Protein AF-A0AAW1IXE7-F1 (afdb_monomer)

InterPro domains:
  IPR007889 DNA binding HTH domain, Psq-type [PF05225] (20-55)
  IPR009057 Homedomain-like superfamily [SSF46689] (15-57)

pLDDT: mean 72.66, std 19.58, range [34.44, 98.38]

Structure (mmCIF, N/CA/C/O backbone):
data_AF-A0AAW1IXE7-F1
#
_entry.id   AF-A0AAW1IXE7-F1
#
loop_
_atom_site.group_PDB
_atom_site.id
_atom_site.type_symbol
_atom_site.label_atom_id
_atom_site.label_alt_id
_atom_site.label_comp_id
_atom_site.label_asym_id
_atom_site.label_entity_id
_atom_site.label_seq_id
_atom_site.pdbx_PDB_ins_code
_atom_site.Cartn_x
_atom_site.Cartn_y
_atom_site.Cartn_z
_atom_site.occupancy
_atom_site.B_iso_or_equiv
_atom_site.auth_seq_id
_atom_site.auth_comp_id
_atom_site.auth_asym_id
_atom_site.auth_atom_id
_atom_site.pdbx_PDB_model_num
ATOM 1 N N . MET A 1 1 ? -8.047 54.720 8.499 1.00 68.50 1 MET A N 1
ATOM 2 C CA . MET A 1 1 ? -8.393 54.017 9.760 1.00 68.50 1 MET A CA 1
ATOM 3 C C . MET A 1 1 ? -8.661 52.546 9.469 1.00 68.50 1 MET A C 1
ATOM 5 O O . MET A 1 1 ? -9.599 52.248 8.739 1.00 68.50 1 MET A O 1
ATOM 9 N N . VAL A 1 2 ? -7.844 51.635 10.004 1.00 67.56 2 VAL A N 1
ATOM 10 C CA . VAL A 1 2 ? -8.057 50.180 9.896 1.00 67.56 2 VAL A CA 1
ATOM 11 C C . VAL A 1 2 ? -9.151 49.779 10.886 1.00 67.56 2 VAL A C 1
ATOM 13 O O . VAL A 1 2 ? -9.038 50.044 12.081 1.00 67.56 2 VAL A O 1
ATOM 16 N N . ARG A 1 3 ? -10.244 49.184 10.401 1.00 78.94 3 ARG A N 1
ATOM 17 C CA . ARG A 1 3 ? -11.328 48.702 11.268 1.00 78.94 3 ARG A CA 1
ATOM 18 C C . ARG A 1 3 ? -10.940 47.334 11.831 1.00 78.94 3 ARG A C 1
ATOM 20 O O . ARG A 1 3 ? -10.931 46.350 11.097 1.00 78.94 3 ARG A O 1
ATOM 27 N N . ASN A 1 4 ? -10.656 47.266 13.132 1.00 81.31 4 ASN A N 1
ATOM 28 C CA . ASN A 1 4 ? -10.462 46.003 13.850 1.00 81.31 4 ASN A CA 1
ATOM 29 C C . ASN A 1 4 ? -11.804 45.273 13.999 1.00 81.31 4 ASN A C 1
ATOM 31 O O . ASN A 1 4 ? -12.541 45.465 14.966 1.00 81.31 4 ASN A O 1
ATOM 35 N N . TYR A 1 5 ? -12.143 44.443 13.015 1.00 87.44 5 TYR A N 1
ATOM 36 C CA . TYR A 1 5 ? -13.361 43.642 13.043 1.00 87.44 5 TYR A CA 1
ATOM 37 C C . TYR A 1 5 ? -13.161 42.364 13.869 1.00 87.44 5 TYR A C 1
ATOM 39 O O . TYR A 1 5 ? -12.430 41.457 13.467 1.00 87.44 5 TYR A O 1
ATOM 47 N N . LYS A 1 6 ? -13.861 42.254 15.005 1.00 82.38 6 LYS A N 1
ATOM 48 C CA . LYS A 1 6 ? -13.978 40.996 15.757 1.00 82.38 6 LYS A CA 1
ATOM 49 C C . LYS A 1 6 ? -15.133 40.176 15.177 1.00 82.38 6 LYS A C 1
ATOM 51 O O . LYS A 1 6 ? -16.296 40.549 15.318 1.00 82.38 6 LYS A O 1
ATOM 56 N N . ARG A 1 7 ? -14.822 39.055 14.518 1.00 80.19 7 ARG A N 1
ATOM 57 C CA . ARG A 1 7 ? -15.839 38.109 14.027 1.00 80.19 7 ARG A CA 1
ATOM 58 C C . ARG A 1 7 ? -16.606 37.528 15.214 1.00 80.19 7 ARG A C 1
ATOM 60 O O . ARG A 1 7 ? -16.029 36.798 16.013 1.00 80.19 7 ARG A O 1
ATOM 67 N N . LYS A 1 8 ? -17.907 37.809 15.296 1.00 81.62 8 LYS A N 1
ATOM 68 C CA . LYS A 1 8 ? -18.813 37.126 16.224 1.00 81.62 8 LYS A CA 1
ATOM 69 C C . LYS A 1 8 ? -19.057 35.716 15.688 1.00 81.62 8 LYS A C 1
ATOM 71 O O . LYS A 1 8 ? -19.759 35.551 14.694 1.00 81.62 8 LYS A O 1
ATOM 76 N N . ARG A 1 9 ? -18.433 34.708 16.294 1.00 76.50 9 ARG A N 1
ATOM 77 C CA . ARG A 1 9 ? -18.843 33.312 16.112 1.00 76.50 9 ARG A CA 1
ATOM 78 C C . ARG A 1 9 ? -19.714 32.941 17.303 1.00 76.50 9 ARG A C 1
ATOM 80 O O . ARG A 1 9 ? -19.329 33.216 18.432 1.00 76.50 9 ARG A O 1
ATOM 87 N N . ILE A 1 10 ? -20.888 32.388 17.021 1.00 79.12 10 ILE A N 1
ATOM 88 C CA . ILE A 1 10 ? -21.827 31.910 18.045 1.00 79.12 10 ILE A CA 1
ATOM 89 C C . ILE A 1 10 ? -21.349 30.558 18.589 1.00 79.12 10 ILE A C 1
ATOM 91 O O . ILE A 1 10 ? -21.505 30.278 19.770 1.00 79.12 10 ILE A O 1
ATOM 95 N N . GLU A 1 11 ? -20.693 29.763 17.743 1.00 79.94 11 GLU A N 1
ATOM 96 C CA . GLU A 1 11 ? -20.189 28.442 18.100 1.00 79.94 11 GLU A CA 1
ATOM 97 C C . GLU A 1 11 ? -18.654 28.419 18.181 1.00 79.94 11 GLU A C 1
ATOM 99 O O . GLU A 1 11 ? -17.979 29.088 17.378 1.00 79.94 11 GLU A O 1
ATOM 104 N N . PRO A 1 12 ? -18.086 27.647 19.129 1.00 85.62 12 PRO A N 1
ATOM 105 C CA . PRO A 1 12 ? -16.652 27.408 19.187 1.00 85.62 12 PRO A CA 1
ATOM 106 C C . PRO A 1 12 ? -16.183 26.699 17.911 1.00 85.62 12 PRO A C 1
ATOM 108 O O . PRO A 1 12 ? -16.915 25.937 17.282 1.00 85.62 12 PRO A O 1
ATOM 111 N N . ALA A 1 13 ? -14.945 26.967 17.495 1.00 87.25 13 ALA A N 1
ATOM 112 C CA . ALA A 1 13 ? -14.378 26.264 16.353 1.00 87.25 13 ALA A CA 1
ATOM 113 C C . ALA A 1 13 ? -14.238 24.761 16.676 1.00 87.25 13 ALA A C 1
ATOM 115 O O . ALA A 1 13 ? -13.882 24.428 17.808 1.00 87.25 13 ALA A O 1
ATOM 116 N N . PRO A 1 14 ? -14.468 23.859 15.701 1.00 91.62 14 PRO A N 1
ATOM 117 C CA . PRO A 1 14 ? -14.226 22.434 15.901 1.00 91.62 14 PRO A CA 1
ATOM 118 C C . PRO A 1 14 ? -12.769 22.190 16.306 1.00 91.62 14 PRO A C 1
ATOM 120 O O . PRO A 1 14 ? -11.870 22.866 15.795 1.00 91.62 14 PRO A O 1
ATOM 123 N N . SER A 1 15 ? -12.538 21.232 17.205 1.00 94.88 15 SER A N 1
ATOM 124 C CA . SER A 1 15 ? -11.190 20.856 17.644 1.00 94.88 15 SER A CA 1
ATOM 125 C C . SER A 1 15 ? -10.402 20.197 16.506 1.00 94.88 15 SER A C 1
ATOM 127 O O . SER A 1 15 ? -10.985 19.620 15.586 1.00 94.88 15 SER A O 1
ATOM 129 N N . GLU A 1 16 ? -9.069 20.243 16.569 1.00 94.94 16 GLU A N 1
ATOM 130 C CA . GLU A 1 16 ? -8.213 19.608 15.554 1.00 94.94 16 GLU A CA 1
ATOM 131 C C . GLU A 1 16 ? -8.451 18.086 15.471 1.00 94.94 16 GLU A C 1
ATOM 133 O O . GLU A 1 16 ? -8.514 17.521 14.379 1.00 94.94 16 GLU A O 1
ATOM 138 N N . ASN A 1 17 ? -8.724 17.446 16.613 1.00 95.88 17 ASN A N 1
ATOM 139 C CA . ASN A 1 17 ? -9.070 16.024 16.693 1.00 95.88 17 ASN A CA 1
ATOM 140 C C . ASN A 1 17 ? -10.349 15.688 15.913 1.00 95.88 17 ASN A C 1
ATOM 142 O O . ASN A 1 17 ? -10.427 14.631 15.290 1.00 95.88 17 ASN A O 1
ATOM 146 N N . ASN A 1 18 ? -11.336 16.592 15.878 1.00 96.69 18 ASN A N 1
ATOM 147 C CA . ASN A 1 18 ? -12.553 16.378 15.093 1.00 96.69 18 ASN A CA 1
ATOM 148 C C . ASN A 1 18 ? -12.251 16.353 13.591 1.00 96.69 18 ASN A C 1
ATOM 150 O O . ASN A 1 18 ? -12.843 15.555 12.866 1.00 96.69 18 ASN A O 1
ATOM 154 N N . TYR A 1 19 ? -11.313 17.180 13.115 1.00 96.25 19 TYR A N 1
ATOM 155 C CA . TYR A 1 19 ? -10.870 17.123 11.720 1.00 96.25 19 TYR A CA 1
ATOM 156 C C . TYR A 1 19 ? -10.129 15.819 11.427 1.00 96.25 19 TYR A C 1
ATOM 158 O O . TYR A 1 19 ? -10.422 15.189 10.415 1.00 96.25 19 TYR A O 1
ATOM 166 N N . ALA A 1 20 ? -9.216 15.394 12.306 1.00 95.44 20 ALA A N 1
ATOM 167 C CA . ALA A 1 20 ? -8.462 14.153 12.130 1.00 95.44 20 ALA A CA 1
ATOM 168 C C . ALA A 1 20 ? -9.391 12.929 12.052 1.00 95.44 20 ALA A C 1
ATOM 170 O O . ALA A 1 20 ? -9.332 12.164 11.088 1.00 95.44 20 ALA A O 1
ATOM 171 N N . ASN A 1 21 ? -10.324 12.809 13.000 1.00 97.50 21 ASN A N 1
ATOM 172 C CA . ASN A 1 21 ? -11.298 11.718 13.032 1.00 97.50 21 ASN A CA 1
ATOM 173 C C . ASN A 1 21 ? -12.223 11.738 11.804 1.00 97.50 21 ASN A C 1
ATOM 175 O O . ASN A 1 21 ? -12.517 10.691 11.228 1.00 97.50 21 ASN A O 1
ATOM 179 N N . ALA A 1 22 ? -12.642 12.926 11.355 1.00 97.75 22 ALA A N 1
ATOM 180 C CA . ALA A 1 22 ? -13.462 13.063 10.156 1.00 97.75 22 ALA A CA 1
ATOM 181 C C . ALA A 1 22 ? -12.715 12.654 8.878 1.00 97.75 22 ALA A C 1
ATOM 183 O O . ALA A 1 22 ? -13.301 11.990 8.024 1.00 97.75 22 ALA A O 1
ATOM 184 N N . ILE A 1 23 ? -11.434 13.011 8.744 1.00 96.50 23 ILE A N 1
ATOM 185 C CA . ILE A 1 23 ? -10.590 12.593 7.612 1.00 96.50 23 ILE A CA 1
ATOM 186 C C . ILE A 1 23 ? -10.429 11.069 7.615 1.00 96.50 23 ILE A C 1
ATOM 188 O O . ILE A 1 23 ? -10.631 10.433 6.581 1.00 96.50 23 ILE A O 1
ATOM 192 N N . GLN A 1 24 ? -10.142 10.472 8.776 1.00 96.50 24 GLN A N 1
ATOM 193 C CA . GLN A 1 24 ? -9.991 9.022 8.914 1.00 96.50 24 GLN A CA 1
ATOM 194 C C . GLN A 1 24 ? -11.284 8.270 8.568 1.00 96.50 24 GLN A C 1
ATOM 196 O O . GLN A 1 24 ? -11.240 7.254 7.877 1.00 96.50 24 GLN A O 1
ATOM 201 N N . ALA A 1 25 ? -12.444 8.777 8.989 1.00 97.56 25 ALA A N 1
ATOM 202 C CA . ALA A 1 25 ? -13.731 8.182 8.642 1.00 97.56 25 ALA A CA 1
ATOM 203 C C . ALA A 1 25 ? -13.998 8.212 7.130 1.00 97.56 25 ALA A C 1
ATOM 205 O O . ALA A 1 25 ? -14.498 7.231 6.576 1.00 97.56 25 ALA A O 1
ATOM 206 N N . VAL A 1 26 ? -13.642 9.309 6.451 1.00 97.25 26 VAL A N 1
ATOM 207 C CA . VAL A 1 26 ? -13.763 9.409 4.987 1.00 97.25 26 VAL A CA 1
ATOM 208 C C . VAL A 1 26 ? -12.816 8.437 4.291 1.00 97.25 26 VAL A C 1
ATOM 210 O O . VAL A 1 26 ? -13.239 7.738 3.372 1.00 97.25 26 VAL A O 1
ATOM 213 N N . ALA A 1 27 ? -11.578 8.310 4.774 1.00 94.00 27 ALA A N 1
ATOM 214 C CA . ALA A 1 27 ? -10.639 7.299 4.289 1.00 94.00 27 ALA 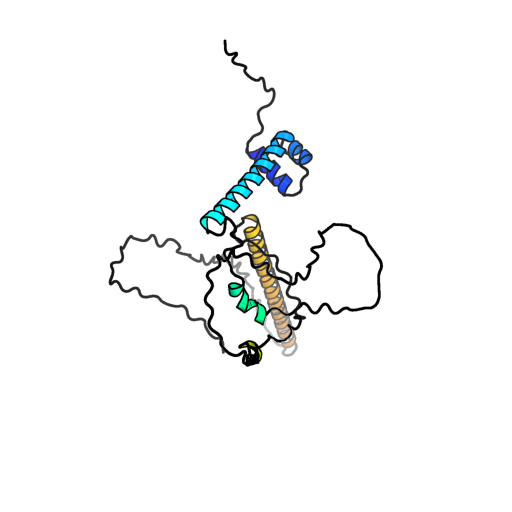A CA 1
ATOM 215 C C . ALA A 1 27 ? -11.163 5.863 4.503 1.00 94.00 27 ALA A C 1
ATOM 217 O O . ALA A 1 27 ? -10.935 4.987 3.675 1.00 94.00 27 ALA A O 1
ATOM 218 N N . GLY A 1 28 ? -11.939 5.634 5.568 1.00 95.69 28 GLY A N 1
ATOM 219 C CA . GLY A 1 28 ? -12.662 4.385 5.833 1.00 95.69 28 GLY A CA 1
ATOM 220 C C . GLY A 1 28 ? -13.905 4.149 4.961 1.00 95.69 28 GLY A C 1
ATOM 221 O O . GLY A 1 28 ? -14.655 3.211 5.225 1.00 95.69 28 GLY A O 1
ATOM 222 N N . GLY A 1 29 ? -14.156 4.988 3.950 1.00 96.56 29 GLY A N 1
ATOM 223 C CA . GLY A 1 29 ? -15.282 4.863 3.019 1.00 96.56 29 GLY A CA 1
ATOM 224 C C . GLY A 1 29 ? -16.551 5.610 3.440 1.00 96.56 29 GLY A C 1
ATOM 225 O O . GLY A 1 29 ? -17.590 5.479 2.789 1.00 96.56 29 GLY A O 1
ATOM 226 N N . MET A 1 30 ? -16.512 6.410 4.511 1.00 97.31 30 MET A N 1
ATOM 227 C CA . MET A 1 30 ? -17.651 7.249 4.884 1.00 97.31 30 MET A CA 1
ATOM 228 C C . MET A 1 30 ? -17.809 8.421 3.905 1.00 97.31 30 MET A C 1
ATOM 230 O O . MET A 1 30 ? -16.856 9.120 3.575 1.00 97.31 30 MET A O 1
ATOM 234 N N . GLY A 1 31 ? -19.043 8.702 3.480 1.00 97.62 31 GLY A N 1
ATOM 235 C CA . GLY A 1 31 ? -19.318 9.872 2.645 1.00 97.62 31 GLY A CA 1
ATOM 236 C C . GLY A 1 31 ? -18.953 11.191 3.344 1.00 97.62 31 GLY A C 1
ATOM 237 O O . GLY A 1 31 ? -19.275 11.394 4.515 1.00 97.62 31 GLY A O 1
ATOM 238 N N . LEU A 1 32 ? -18.354 12.126 2.603 1.00 97.44 32 LEU A N 1
ATOM 239 C CA . LEU A 1 32 ? -17.817 13.392 3.123 1.00 97.44 32 LEU A CA 1
ATOM 240 C C . LEU A 1 32 ? -18.835 14.225 3.925 1.00 97.44 32 LEU A C 1
ATOM 242 O O . LEU A 1 32 ? -18.526 14.732 5.001 1.00 97.44 32 LEU A O 1
ATOM 246 N N . ARG A 1 33 ? -20.074 14.343 3.424 1.00 97.81 33 ARG A N 1
ATOM 247 C CA . ARG A 1 33 ? -21.169 15.054 4.117 1.00 97.81 33 ARG A CA 1
ATOM 248 C C . ARG A 1 33 ? -21.580 14.361 5.415 1.00 97.81 33 ARG A C 1
ATOM 250 O O . ARG A 1 33 ? -21.871 15.040 6.394 1.00 97.81 33 ARG A O 1
ATOM 257 N N . LYS A 1 34 ? -21.579 13.025 5.420 1.00 98.38 34 LYS A N 1
ATOM 258 C CA . LYS A 1 34 ? -21.933 12.215 6.589 1.00 98.38 34 LYS A CA 1
ATOM 259 C C . LYS A 1 34 ? -20.869 12.355 7.676 1.00 98.38 34 LYS A C 1
ATOM 261 O O . LYS A 1 34 ? -21.218 12.644 8.813 1.00 98.38 34 LYS A O 1
ATOM 266 N N . ALA A 1 35 ? -19.591 12.257 7.312 1.00 98.12 35 ALA A N 1
ATOM 267 C CA . ALA A 1 35 ? -18.483 12.476 8.239 1.00 98.12 35 ALA A CA 1
ATOM 268 C C . ALA A 1 35 ? -18.505 13.900 8.822 1.00 98.12 35 ALA A C 1
ATOM 270 O O . ALA A 1 35 ? -18.443 14.077 10.034 1.00 98.12 35 ALA A O 1
ATOM 271 N N . ALA A 1 36 ? -18.686 14.918 7.978 1.00 97.88 36 ALA A N 1
ATOM 272 C CA . ALA A 1 36 ? -18.799 16.307 8.419 1.00 97.88 36 ALA A CA 1
ATOM 273 C C . ALA A 1 36 ? -19.892 16.505 9.490 1.00 97.88 36 ALA A C 1
ATOM 275 O O . ALA A 1 36 ? -19.639 17.137 10.514 1.00 97.88 36 ALA A O 1
ATOM 276 N N . ALA A 1 37 ? -21.076 15.916 9.290 1.00 97.62 37 ALA A N 1
ATOM 277 C CA . ALA A 1 37 ? -22.172 15.992 10.254 1.00 97.62 37 ALA A CA 1
ATOM 278 C C . ALA A 1 37 ? -21.862 15.251 11.566 1.00 97.62 37 ALA A C 1
ATOM 280 O O . ALA A 1 37 ? -22.074 15.809 12.638 1.00 97.62 37 ALA A O 1
ATOM 281 N N . VAL A 1 38 ? -21.322 14.028 11.488 1.00 97.81 38 VAL A N 1
ATOM 282 C CA . VAL A 1 38 ? -21.013 13.190 12.664 1.00 97.81 38 VAL A CA 1
ATOM 283 C C . VAL A 1 38 ? -19.970 13.842 13.573 1.00 97.81 38 VAL A C 1
ATOM 285 O O . VAL A 1 38 ? -20.120 13.820 14.789 1.00 97.81 38 VAL A O 1
ATOM 288 N N . TYR A 1 39 ? -18.931 14.447 12.995 1.00 97.44 39 TYR A N 1
ATOM 289 C CA . TYR A 1 39 ? -17.828 15.038 13.762 1.00 97.44 39 TYR A CA 1
ATOM 290 C C . TYR A 1 39 ? -17.994 16.544 14.025 1.00 97.44 39 TYR A C 1
ATOM 292 O O . TYR A 1 39 ? -17.080 17.183 14.549 1.00 97.44 39 TYR A O 1
ATOM 300 N N . GLY A 1 40 ? -19.139 17.135 13.659 1.00 95.88 40 GLY A N 1
ATOM 301 C CA . GLY A 1 40 ? -19.412 18.559 13.881 1.00 95.88 40 GLY A CA 1
ATOM 302 C C . GLY A 1 40 ? -18.463 19.486 13.114 1.00 95.88 40 GLY A C 1
ATOM 303 O O . GLY A 1 40 ? -18.079 20.546 13.605 1.00 95.88 40 GLY A O 1
ATOM 304 N N . VAL A 1 41 ? -18.039 19.081 11.916 1.00 96.25 41 VAL A N 1
ATOM 305 C CA . VAL A 1 41 ? -17.112 19.840 11.071 1.00 96.25 41 VAL A CA 1
ATOM 306 C C . VAL A 1 41 ? -17.845 20.386 9.852 1.00 96.25 41 VAL A C 1
ATOM 308 O O . VAL A 1 41 ? -18.672 19.719 9.237 1.00 96.25 41 VAL A O 1
ATOM 311 N N . LYS A 1 42 ? -17.507 21.606 9.422 1.00 96.69 42 LYS A N 1
ATOM 312 C CA . LYS A 1 42 ? -18.057 22.160 8.182 1.00 96.69 42 LYS A CA 1
ATOM 313 C C . LYS A 1 42 ? -17.576 21.354 6.971 1.00 96.69 42 LYS A C 1
ATOM 315 O O . LYS A 1 42 ? -16.376 21.289 6.709 1.00 96.69 42 LYS A O 1
ATOM 320 N N . HIS A 1 43 ? -18.520 20.851 6.174 1.00 96.38 43 HIS A N 1
ATOM 321 C CA . HIS A 1 43 ? -18.264 20.054 4.966 1.00 96.38 43 HIS A CA 1
ATOM 322 C C . HIS A 1 43 ? -17.161 20.629 4.061 1.00 96.38 43 HIS A C 1
ATOM 324 O O . HIS A 1 43 ? -16.201 19.936 3.739 1.00 96.38 43 HIS A O 1
ATOM 330 N N . ASN A 1 44 ? -17.259 21.910 3.685 1.00 97.38 44 ASN A N 1
ATOM 331 C CA . ASN A 1 44 ? -16.276 22.520 2.782 1.00 97.38 44 ASN A CA 1
ATOM 332 C C . ASN A 1 44 ? -14.881 22.588 3.412 1.00 97.38 44 ASN A C 1
ATOM 334 O O . ASN A 1 44 ? -13.886 22.417 2.722 1.00 97.38 44 ASN A O 1
ATOM 338 N N . THR A 1 45 ? -14.791 22.823 4.720 1.00 95.81 45 THR A N 1
ATOM 339 C CA . THR A 1 45 ? -13.500 22.856 5.413 1.00 95.81 45 THR A CA 1
ATOM 340 C C . THR A 1 45 ? -12.865 21.470 5.434 1.00 95.81 45 THR A C 1
ATOM 342 O O . THR A 1 45 ? -11.675 21.354 5.152 1.00 95.81 45 THR A O 1
ATOM 345 N N . LEU A 1 46 ? -13.657 20.427 5.697 1.00 96.94 46 LEU A N 1
ATOM 346 C CA . LEU A 1 46 ? -13.194 19.041 5.640 1.00 96.94 46 LEU A CA 1
ATOM 347 C C . LEU A 1 46 ? -12.699 18.670 4.233 1.00 96.94 46 LEU A C 1
ATOM 349 O O . LEU A 1 46 ? -11.611 18.120 4.101 1.00 96.94 46 LEU A O 1
ATOM 353 N N . PHE A 1 47 ? -13.439 19.057 3.188 1.00 97.38 47 PHE A N 1
ATOM 354 C CA . PHE A 1 47 ? -13.033 18.866 1.791 1.00 97.38 47 PHE A CA 1
ATOM 355 C C . PHE A 1 47 ? -11.638 19.439 1.505 1.00 97.38 47 PHE A C 1
ATOM 357 O O . PHE A 1 47 ? -10.763 18.739 0.998 1.00 97.38 47 PHE A O 1
ATOM 364 N N . TYR A 1 48 ? -11.406 20.710 1.856 1.00 96.38 48 TYR A N 1
ATOM 365 C CA . TYR A 1 48 ? -10.111 21.346 1.611 1.00 96.38 48 TYR A CA 1
ATOM 366 C C . TYR A 1 48 ? -8.990 20.712 2.427 1.00 96.38 48 TYR A C 1
ATOM 368 O O . TYR A 1 48 ? -7.890 20.562 1.905 1.00 96.38 48 TYR A O 1
ATOM 376 N N . ARG A 1 49 ? -9.260 20.307 3.673 1.00 94.88 49 ARG A N 1
ATOM 377 C CA . ARG A 1 49 ? -8.280 19.610 4.515 1.00 94.88 49 ARG A CA 1
ATOM 378 C C . ARG A 1 49 ? -7.828 18.299 3.868 1.00 94.88 49 ARG A C 1
ATOM 380 O O . ARG A 1 49 ? -6.623 18.088 3.768 1.00 94.88 49 ARG A O 1
ATOM 387 N N . ILE A 1 50 ? -8.761 17.488 3.365 1.00 95.19 50 ILE A N 1
ATOM 388 C CA . ILE A 1 50 ? -8.448 16.240 2.647 1.00 95.19 50 ILE A CA 1
ATOM 389 C C . ILE A 1 50 ? -7.599 16.539 1.412 1.00 95.19 50 ILE A C 1
ATOM 391 O O . ILE A 1 50 ? -6.492 16.024 1.300 1.00 95.19 50 ILE A O 1
ATOM 395 N N . LYS A 1 51 ? -8.043 17.468 0.558 1.00 95.12 51 LYS A N 1
ATOM 396 C CA . LYS A 1 51 ? -7.296 17.862 -0.645 1.00 95.12 51 LYS A CA 1
ATOM 397 C C . LYS A 1 51 ? -5.870 18.327 -0.324 1.00 95.12 51 LYS A C 1
ATOM 399 O O . LYS A 1 51 ? -4.922 17.987 -1.027 1.00 95.12 51 LYS A O 1
ATOM 404 N N . THR A 1 52 ? -5.702 19.117 0.738 1.00 92.88 52 THR A N 1
ATOM 405 C CA . THR A 1 52 ? -4.369 19.555 1.171 1.00 92.88 52 THR A CA 1
ATOM 406 C C . THR A 1 52 ? -3.533 18.405 1.723 1.00 92.88 52 THR A C 1
ATOM 408 O O . THR A 1 52 ? -2.339 18.366 1.448 1.00 92.88 52 THR A O 1
ATOM 411 N N . ALA A 1 53 ? -4.132 17.470 2.465 1.00 88.62 53 ALA A N 1
ATOM 412 C CA . ALA A 1 53 ? -3.434 16.304 2.999 1.00 88.62 53 ALA A CA 1
ATOM 413 C C . ALA A 1 53 ? -2.925 15.403 1.864 1.00 88.62 53 ALA A C 1
ATOM 415 O O . ALA A 1 53 ? -1.738 15.100 1.829 1.00 88.62 53 ALA A O 1
ATOM 416 N N . GLU A 1 54 ? -3.769 15.099 0.877 1.00 86.88 54 GLU A N 1
ATOM 417 C CA . GLU A 1 54 ? -3.387 14.343 -0.325 1.00 86.88 54 GLU A CA 1
ATOM 418 C C . GLU A 1 54 ? -2.232 15.015 -1.079 1.00 86.88 54 GLU A C 1
ATOM 420 O O . GLU A 1 54 ? -1.253 14.368 -1.445 1.00 86.88 54 GLU A O 1
ATOM 425 N N . SER A 1 55 ? -2.296 16.340 -1.260 1.00 84.44 55 SER A N 1
ATOM 426 C CA . SER A 1 55 ? -1.226 17.077 -1.942 1.00 84.44 55 SER A CA 1
ATOM 427 C C . SER A 1 55 ? 0.104 17.074 -1.181 1.00 84.44 55 SER A C 1
ATOM 429 O O . SER A 1 55 ? 1.160 17.098 -1.809 1.00 84.44 55 SER A O 1
ATOM 431 N N . LYS A 1 56 ? 0.061 17.039 0.158 1.00 85.44 56 LYS A N 1
ATOM 432 C CA . LYS A 1 56 ? 1.259 16.971 1.002 1.00 85.44 56 LYS A CA 1
ATOM 433 C C . LYS A 1 56 ? 1.907 15.596 0.922 1.00 85.44 56 LYS A C 1
ATOM 435 O O . LYS A 1 56 ? 3.107 15.536 0.689 1.00 85.44 56 LYS A O 1
ATOM 440 N N . VAL A 1 57 ? 1.113 14.526 1.005 1.00 85.00 57 VAL A N 1
ATOM 441 C CA . VAL A 1 57 ? 1.602 13.148 0.828 1.00 85.00 57 VAL A CA 1
ATOM 442 C C . VAL A 1 57 ? 2.287 12.999 -0.534 1.00 85.00 57 VAL A C 1
ATOM 444 O O . VAL A 1 57 ? 3.436 12.577 -0.605 1.00 85.00 57 VAL A O 1
ATOM 447 N N . ALA A 1 58 ? 1.651 13.474 -1.609 1.00 80.50 58 ALA A N 1
ATOM 448 C CA . ALA A 1 58 ? 2.245 13.437 -2.947 1.00 80.50 58 ALA A CA 1
ATOM 449 C C . ALA A 1 58 ? 3.542 14.266 -3.068 1.00 80.50 58 ALA A C 1
ATOM 451 O O . ALA A 1 58 ? 4.415 13.953 -3.879 1.00 80.50 58 ALA A O 1
ATOM 452 N N . ALA A 1 59 ? 3.678 15.351 -2.301 1.00 82.62 59 ALA A N 1
ATOM 453 C CA . ALA A 1 59 ? 4.905 16.142 -2.268 1.00 82.62 59 ALA A CA 1
ATOM 454 C C . ALA A 1 59 ? 6.031 15.421 -1.505 1.00 82.62 59 ALA A C 1
ATOM 456 O O . ALA A 1 59 ? 7.175 15.436 -1.959 1.00 82.62 59 ALA A O 1
ATOM 457 N N . GLU A 1 60 ? 5.708 14.765 -0.391 1.00 85.81 60 GLU A N 1
ATOM 458 C CA . GLU A 1 60 ? 6.653 13.983 0.412 1.00 85.81 60 GLU A CA 1
ATOM 459 C C . GLU A 1 60 ? 7.178 12.759 -0.351 1.00 85.81 60 GLU A C 1
ATOM 461 O O . GLU A 1 60 ? 8.386 12.518 -0.358 1.00 85.81 60 GLU A O 1
ATOM 466 N N . GLU A 1 61 ? 6.314 12.042 -1.077 1.00 84.06 61 GLU A N 1
ATOM 467 C CA . GLU A 1 61 ? 6.723 10.930 -1.948 1.00 84.06 61 GLU A CA 1
ATOM 468 C C . GLU A 1 61 ? 7.734 11.386 -3.009 1.00 84.06 61 GLU A C 1
ATOM 470 O O . GLU A 1 61 ? 8.791 10.773 -3.179 1.00 84.06 61 GLU A O 1
ATOM 475 N N . ARG A 1 62 ? 7.461 12.509 -3.689 1.00 84.44 62 ARG A N 1
ATOM 476 C CA . ARG A 1 62 ? 8.386 13.092 -4.679 1.00 84.44 62 ARG A CA 1
ATOM 477 C C . ARG A 1 62 ? 9.730 13.461 -4.064 1.00 84.44 62 ARG A C 1
ATOM 479 O O . ARG A 1 62 ? 10.762 13.257 -4.699 1.00 84.44 62 ARG A O 1
ATOM 486 N N . GLU A 1 63 ? 9.729 13.988 -2.845 1.00 85.94 63 GLU A N 1
ATOM 487 C CA . GLU A 1 63 ? 10.956 14.308 -2.118 1.00 85.94 63 GLU A CA 1
ATOM 488 C C . GLU A 1 63 ? 11.748 13.040 -1.762 1.00 85.94 63 GLU A C 1
ATOM 490 O O . GLU A 1 63 ? 12.973 13.018 -1.896 1.00 85.94 63 GLU A O 1
ATOM 495 N N . GLY A 1 64 ? 11.065 11.957 -1.381 1.00 84.94 64 GLY A N 1
ATOM 496 C CA . GLY A 1 64 ? 11.676 10.645 -1.154 1.00 84.94 64 GLY A CA 1
ATOM 497 C C . GLY A 1 64 ? 12.365 10.087 -2.404 1.00 84.94 64 GLY A C 1
ATOM 498 O O . GLY A 1 64 ? 13.530 9.681 -2.349 1.00 84.94 64 GLY A O 1
ATOM 499 N N . PHE A 1 65 ? 11.698 10.143 -3.561 1.00 85.31 65 PHE A N 1
ATOM 500 C CA . PHE A 1 65 ? 12.313 9.747 -4.833 1.00 85.31 65 PHE A CA 1
ATOM 501 C C . PHE A 1 65 ? 13.453 10.683 -5.258 1.00 85.31 65 PHE A C 1
ATOM 503 O O . PHE A 1 65 ? 14.415 10.238 -5.882 1.00 85.31 65 PHE A O 1
ATOM 510 N N . ARG A 1 66 ? 13.392 11.971 -4.896 1.00 86.94 66 ARG A N 1
ATOM 511 C CA . ARG A 1 66 ? 14.475 12.926 -5.172 1.00 86.94 66 ARG A CA 1
ATOM 512 C C . ARG A 1 66 ? 15.729 12.596 -4.367 1.00 86.94 66 ARG A C 1
ATOM 514 O O . ARG A 1 66 ? 16.822 12.590 -4.922 1.00 86.94 66 ARG A O 1
ATOM 521 N N . LYS A 1 67 ? 15.579 12.274 -3.078 1.00 79.56 67 LYS A N 1
ATOM 522 C CA . LYS A 1 67 ? 16.699 11.879 -2.203 1.00 79.56 67 LYS A CA 1
ATOM 523 C C . LYS A 1 67 ? 17.396 10.601 -2.666 1.00 79.56 67 LYS A C 1
ATOM 525 O O . LYS A 1 67 ? 18.603 10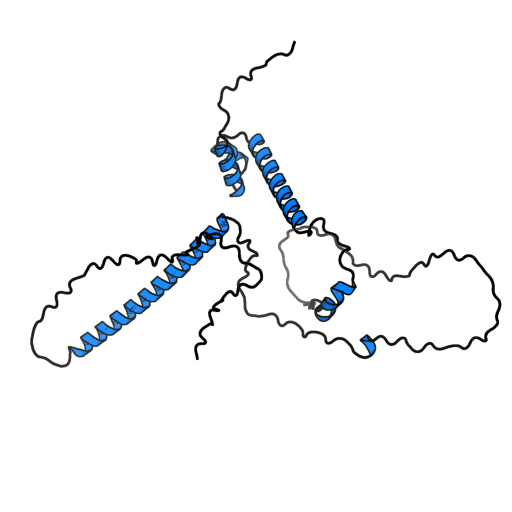.481 -2.504 1.00 79.56 67 LYS A O 1
ATOM 530 N N . THR A 1 68 ? 16.646 9.665 -3.241 1.00 83.50 68 THR A N 1
ATOM 531 C CA . THR A 1 68 ? 17.193 8.414 -3.798 1.00 83.50 68 THR A CA 1
ATOM 532 C C . THR A 1 68 ? 17.761 8.577 -5.210 1.00 83.50 68 THR A C 1
ATOM 534 O O . THR A 1 68 ? 18.305 7.621 -5.752 1.00 83.50 68 THR A O 1
ATOM 537 N N . GLY A 1 69 ? 17.642 9.762 -5.821 1.00 82.62 69 GLY A N 1
ATOM 538 C CA . GLY A 1 69 ? 18.092 10.020 -7.192 1.00 82.62 69 GLY A CA 1
ATOM 539 C C . GLY A 1 69 ? 17.221 9.375 -8.277 1.00 82.62 69 GLY A C 1
ATOM 540 O O . GLY A 1 69 ? 17.557 9.456 -9.452 1.00 82.62 69 GLY A O 1
ATOM 541 N N . ILE A 1 70 ? 16.095 8.758 -7.904 1.00 85.12 70 ILE A N 1
ATOM 542 C CA . ILE A 1 70 ? 15.133 8.149 -8.836 1.00 85.12 70 ILE A CA 1
ATOM 543 C C . ILE A 1 70 ? 14.286 9.232 -9.525 1.00 85.12 70 ILE A C 1
ATOM 545 O O . ILE A 1 70 ? 13.800 9.046 -10.642 1.00 85.12 70 ILE A O 1
ATOM 549 N N . TRP A 1 71 ? 14.104 10.377 -8.862 1.00 87.25 71 TRP A N 1
ATOM 550 C CA . TRP A 1 71 ? 13.360 11.520 -9.382 1.00 87.25 71 TRP A CA 1
ATOM 551 C C . TRP A 1 71 ? 14.264 12.745 -9.589 1.00 87.25 71 TRP A C 1
ATOM 553 O O . TRP A 1 71 ? 14.999 13.111 -8.667 1.00 87.25 71 TRP A O 1
ATOM 563 N N . PRO A 1 72 ? 14.160 13.453 -10.733 1.00 86.94 72 PRO A N 1
ATOM 564 C CA . PRO A 1 72 ? 13.207 13.247 -11.830 1.00 86.94 72 PRO A CA 1
ATOM 565 C C . PRO A 1 72 ? 13.519 12.015 -12.688 1.00 86.94 72 PRO A C 1
ATOM 567 O O . PRO A 1 72 ? 14.678 11.694 -12.929 1.00 86.94 72 PRO A O 1
ATOM 570 N N . LEU A 1 73 ? 12.467 11.349 -13.178 1.00 83.81 73 LEU A N 1
ATOM 571 C CA . LEU A 1 73 ? 12.603 10.190 -14.060 1.00 83.81 73 LEU A CA 1
ATOM 572 C C . LEU A 1 73 ? 13.258 10.617 -15.381 1.00 83.81 73 LEU A C 1
ATOM 574 O O . LEU A 1 73 ? 12.602 11.209 -16.242 1.00 83.81 73 LEU A O 1
ATOM 578 N N . ASN A 1 74 ? 14.537 10.292 -15.556 1.00 86.44 74 ASN A N 1
ATOM 579 C CA . ASN A 1 74 ? 15.216 10.464 -16.831 1.00 86.44 74 ASN A CA 1
ATOM 580 C C . ASN A 1 74 ? 14.988 9.228 -17.709 1.00 86.44 74 ASN A C 1
ATOM 582 O O . ASN A 1 74 ? 15.653 8.210 -17.548 1.00 86.44 74 ASN A O 1
ATOM 586 N N . LYS A 1 75 ? 14.054 9.321 -18.661 1.00 85.75 75 LYS A N 1
ATOM 587 C CA . LYS A 1 75 ? 13.765 8.227 -19.607 1.00 85.75 75 LYS A CA 1
ATOM 588 C C . LYS A 1 75 ? 14.927 7.916 -20.555 1.00 85.75 75 LYS A C 1
ATOM 590 O O . LYS A 1 75 ? 14.933 6.847 -21.144 1.00 85.75 75 LYS A O 1
ATOM 595 N N . LEU A 1 76 ? 15.874 8.842 -20.703 1.00 87.56 76 LEU A N 1
ATOM 596 C CA . LEU A 1 76 ? 17.023 8.724 -21.601 1.00 87.56 76 LEU A CA 1
ATOM 597 C C . LEU A 1 76 ? 18.288 8.239 -20.876 1.00 87.56 76 LEU A C 1
ATOM 599 O O . LEU A 1 76 ? 19.376 8.336 -21.429 1.00 87.56 76 LEU A O 1
ATOM 603 N N . ILE A 1 77 ? 18.175 7.784 -19.620 1.00 88.31 77 ILE A N 1
ATOM 604 C CA . ILE A 1 77 ? 19.332 7.275 -18.868 1.00 88.31 77 ILE A CA 1
ATOM 605 C C . ILE A 1 77 ? 19.770 5.882 -19.333 1.00 88.31 77 ILE A C 1
ATOM 607 O O . ILE A 1 77 ? 20.931 5.531 -19.162 1.00 88.31 77 ILE A O 1
ATOM 611 N N . PHE A 1 78 ? 18.848 5.119 -19.921 1.00 87.75 78 PHE A N 1
ATOM 612 C CA . PHE A 1 78 ? 19.115 3.806 -20.493 1.00 87.75 78 PHE A CA 1
ATOM 613 C C . PHE A 1 78 ? 19.115 3.920 -22.014 1.00 87.75 78 PHE A C 1
ATOM 615 O O . PHE A 1 78 ? 18.181 4.470 -22.602 1.00 87.75 78 PHE A O 1
ATOM 622 N N . SER A 1 79 ? 20.174 3.412 -22.623 1.00 91.94 79 SER A N 1
ATOM 623 C CA . SER A 1 79 ? 20.303 3.213 -24.062 1.00 91.94 79 SER A CA 1
ATOM 624 C C . SER A 1 79 ? 19.681 1.878 -24.470 1.00 91.94 79 SER A C 1
ATOM 626 O O . SER A 1 79 ? 19.488 1.004 -23.628 1.00 91.94 79 SER A O 1
ATOM 628 N N . ASP A 1 80 ? 19.396 1.690 -25.759 1.00 87.75 80 ASP A N 1
ATOM 629 C CA . ASP A 1 80 ? 18.835 0.423 -26.252 1.00 87.75 80 ASP A CA 1
ATOM 630 C C . ASP A 1 80 ? 19.745 -0.777 -25.925 1.00 87.75 80 ASP A C 1
ATOM 632 O O . ASP A 1 80 ? 19.252 -1.845 -25.569 1.00 87.75 80 ASP A O 1
ATOM 636 N N . ASN A 1 81 ? 21.066 -0.561 -25.901 1.00 87.81 81 ASN A N 1
ATOM 637 C CA . ASN A 1 81 ? 22.061 -1.580 -25.551 1.00 87.81 81 ASN A CA 1
ATOM 638 C C . ASN A 1 81 ? 21.930 -2.079 -24.096 1.00 87.81 81 ASN A C 1
ATOM 640 O O . ASN A 1 81 ? 22.275 -3.219 -23.788 1.00 87.81 81 ASN A O 1
ATOM 644 N N . ASP A 1 82 ? 21.411 -1.257 -23.174 1.00 90.62 82 ASP A N 1
ATOM 645 C CA . ASP A 1 82 ? 21.184 -1.672 -21.778 1.00 90.62 82 ASP A CA 1
ATOM 646 C C . ASP A 1 82 ? 20.060 -2.720 -21.666 1.00 90.62 82 ASP A C 1
ATOM 648 O O . ASP A 1 82 ? 19.957 -3.436 -20.665 1.00 90.62 82 ASP A O 1
ATOM 652 N N . TYR A 1 83 ? 19.239 -2.850 -22.713 1.00 86.06 83 TYR A N 1
ATOM 653 C CA . TYR A 1 83 ? 18.179 -3.847 -22.833 1.00 86.06 83 TYR A CA 1
ATOM 654 C C . TYR A 1 83 ? 18.612 -5.090 -23.628 1.00 86.06 83 TYR A C 1
ATOM 656 O O . TYR A 1 83 ? 17.814 -6.020 -23.756 1.00 86.06 83 TYR A O 1
ATOM 664 N N . ASP A 1 84 ? 19.874 -5.187 -24.073 1.00 84.19 84 ASP A N 1
ATOM 665 C CA . ASP A 1 84 ? 20.380 -6.326 -24.860 1.00 84.19 84 ASP A CA 1
ATOM 666 C C . ASP A 1 84 ? 20.171 -7.675 -24.150 1.00 84.19 84 ASP A C 1
ATOM 668 O O . ASP A 1 84 ? 19.825 -8.691 -24.757 1.00 84.19 84 ASP A O 1
ATOM 672 N N . CYS A 1 85 ? 20.304 -7.680 -22.821 1.00 82.75 85 CYS A N 1
ATOM 673 C CA . CYS A 1 85 ? 20.076 -8.871 -22.004 1.00 82.75 85 CYS A CA 1
ATOM 674 C C . CYS A 1 85 ? 18.609 -9.343 -22.022 1.00 82.75 85 CYS A C 1
ATOM 676 O O . CYS A 1 85 ? 18.353 -10.534 -21.822 1.00 82.75 85 CYS A O 1
ATOM 678 N N . ALA A 1 86 ? 17.647 -8.438 -22.239 1.00 83.50 86 ALA A N 1
ATOM 679 C CA . ALA A 1 86 ? 16.221 -8.761 -22.244 1.00 83.50 86 ALA A CA 1
ATOM 680 C C . ALA A 1 86 ? 15.806 -9.529 -23.508 1.00 83.50 86 ALA A C 1
ATOM 682 O O . ALA A 1 86 ? 14.995 -10.451 -23.398 1.00 83.50 86 ALA A O 1
ATOM 683 N N . PHE A 1 87 ? 16.437 -9.272 -24.663 1.00 81.19 87 PHE A N 1
ATOM 684 C CA . PHE A 1 87 ? 16.132 -9.960 -25.930 1.00 81.19 87 PHE A CA 1
ATOM 685 C C . PHE A 1 87 ? 16.272 -11.485 -25.859 1.00 81.19 87 PHE A C 1
ATOM 687 O O . PHE A 1 87 ? 15.566 -12.217 -26.549 1.00 81.19 87 PHE A O 1
ATOM 694 N N . VAL A 1 88 ? 17.159 -11.995 -25.001 1.00 80.00 88 VAL A N 1
ATOM 695 C CA . VAL A 1 88 ? 17.339 -13.442 -24.789 1.00 80.00 88 VAL A CA 1
ATOM 696 C C . VAL A 1 88 ? 16.129 -14.064 -24.076 1.00 80.00 88 VAL A C 1
ATOM 698 O O . VAL A 1 88 ? 15.839 -15.257 -24.229 1.00 80.00 88 VAL A O 1
ATOM 701 N N . THR A 1 89 ? 15.417 -13.256 -23.288 1.00 79.12 89 THR A N 1
ATOM 702 C CA . THR A 1 89 ? 14.260 -13.663 -22.481 1.00 79.12 89 THR A CA 1
ATOM 703 C C . THR A 1 89 ? 12.913 -13.243 -23.050 1.00 79.12 89 THR A C 1
ATOM 705 O O . THR A 1 89 ? 11.902 -13.821 -22.639 1.00 79.12 89 THR A O 1
ATOM 708 N N . ASP A 1 90 ? 12.896 -12.289 -23.980 1.00 77.00 90 ASP A N 1
ATOM 709 C CA . ASP A 1 90 ? 11.695 -11.811 -24.652 1.00 77.00 90 ASP A CA 1
ATOM 710 C C . ASP A 1 90 ? 11.145 -12.907 -25.565 1.00 77.00 90 ASP A C 1
ATOM 712 O O . ASP A 1 90 ? 11.541 -13.108 -26.712 1.00 77.00 90 ASP A O 1
ATOM 716 N N . GLN A 1 91 ? 10.212 -13.669 -25.008 1.00 70.44 91 GLN A N 1
ATOM 717 C CA . GLN A 1 91 ? 9.345 -14.547 -25.771 1.00 70.44 91 GLN A CA 1
ATOM 718 C C . GLN A 1 91 ? 8.145 -13.704 -26.174 1.00 70.44 91 GLN A C 1
ATOM 720 O O . GLN A 1 91 ? 7.457 -13.174 -25.300 1.00 70.44 91 GLN A O 1
ATOM 725 N N . SER A 1 92 ? 7.895 -13.576 -27.479 1.00 70.00 92 SER A N 1
ATOM 726 C CA . SER A 1 92 ? 6.620 -13.045 -27.948 1.00 70.00 92 SER A CA 1
ATOM 727 C C . SER A 1 92 ? 5.513 -13.812 -27.231 1.00 70.00 92 SER A C 1
ATOM 729 O O . SER A 1 92 ? 5.533 -15.046 -27.192 1.00 70.00 92 SER A O 1
ATOM 731 N N . GLU A 1 93 ? 4.588 -13.094 -26.591 1.00 66.94 93 GLU A N 1
ATOM 732 C CA . GLU A 1 93 ? 3.404 -13.732 -26.033 1.00 66.94 93 GLU A CA 1
ATOM 733 C C . GLU A 1 93 ? 2.762 -14.512 -27.173 1.00 66.94 93 GLU A C 1
ATOM 735 O O . GLU A 1 93 ? 2.307 -13.932 -28.164 1.00 66.94 93 GLU A O 1
ATOM 740 N N . VAL A 1 94 ? 2.790 -15.841 -27.062 1.00 60.66 94 VAL A N 1
ATOM 741 C CA . VAL A 1 94 ? 2.045 -16.717 -27.952 1.00 60.66 94 VAL A CA 1
ATOM 742 C C . VAL A 1 94 ? 0.585 -16.424 -27.644 1.00 60.66 94 VAL A C 1
ATOM 744 O O . VAL A 1 94 ? -0.035 -17.038 -26.780 1.00 60.66 94 VAL A O 1
ATOM 747 N N . THR A 1 95 ? 0.057 -15.411 -28.322 1.00 50.66 95 THR A N 1
ATOM 748 C CA . THR A 1 95 ? -1.369 -15.208 -28.485 1.00 50.66 95 THR A CA 1
ATOM 749 C C . THR A 1 95 ? -1.793 -16.366 -29.365 1.00 50.66 95 THR A C 1
ATOM 751 O O . THR A 1 95 ? -1.783 -16.274 -30.591 1.00 50.66 95 THR A O 1
ATOM 754 N N . GLU A 1 96 ? -2.062 -17.513 -28.743 1.00 53.38 96 GLU A N 1
ATOM 755 C CA . GLU A 1 96 ? -2.847 -18.542 -29.394 1.00 53.38 96 GLU A CA 1
ATOM 756 C C . GLU A 1 96 ? -4.142 -17.854 -29.818 1.00 53.38 96 GLU A C 1
ATOM 758 O O . GLU A 1 96 ? -5.002 -17.536 -28.996 1.00 53.38 96 GLU A O 1
ATOM 763 N N . LEU A 1 97 ? -4.255 -17.571 -31.114 1.00 48.06 97 LEU A N 1
ATOM 764 C CA . LEU A 1 97 ? -5.525 -17.316 -31.765 1.00 48.06 97 LEU A CA 1
ATOM 765 C C . LEU A 1 97 ? -6.343 -18.602 -31.628 1.00 48.06 97 LEU A C 1
ATOM 767 O O . LEU A 1 97 ? -6.417 -19.418 -32.544 1.00 48.06 97 LEU A O 1
ATOM 771 N N . GLN A 1 98 ? -6.943 -18.800 -30.455 1.00 47.97 98 GLN A N 1
ATOM 772 C CA . GLN A 1 98 ? -8.032 -19.738 -30.259 1.00 47.97 98 GLN A CA 1
ATOM 773 C C . GLN A 1 98 ? -9.266 -19.137 -30.932 1.00 47.97 98 GLN A C 1
ATOM 775 O O . GLN A 1 98 ? -10.157 -18.559 -30.310 1.00 47.97 98 GLN A O 1
ATOM 780 N N . THR A 1 99 ? -9.298 -19.264 -32.253 1.00 47.28 99 THR A N 1
ATOM 781 C CA . THR A 1 99 ? -10.533 -19.227 -33.022 1.00 47.28 99 THR A CA 1
ATOM 782 C C . THR A 1 99 ? -11.307 -20.493 -32.667 1.00 47.28 99 THR A C 1
ATOM 784 O O . THR A 1 99 ? -10.998 -21.563 -33.171 1.00 47.28 99 THR A O 1
ATOM 787 N N . GLU A 1 100 ? -12.249 -20.397 -31.727 1.00 50.31 100 GLU A N 1
ATOM 788 C CA . GLU A 1 100 ? -13.663 -20.753 -31.921 1.00 50.31 100 GLU A CA 1
ATOM 789 C C . GLU A 1 100 ? -14.448 -20.807 -30.587 1.00 50.31 100 GLU A C 1
ATOM 791 O O . GLU A 1 100 ? -14.187 -21.618 -29.705 1.00 50.31 100 GLU A O 1
ATOM 796 N N . LYS A 1 101 ? -15.529 -20.007 -30.556 1.00 44.06 101 LYS A N 1
ATOM 797 C CA . LYS A 1 101 ? -16.842 -20.276 -29.927 1.00 44.06 101 LYS A CA 1
ATOM 798 C C . LYS A 1 101 ? -16.960 -20.208 -28.389 1.00 44.06 101 LYS A C 1
ATOM 800 O O . LYS A 1 101 ? -17.002 -21.230 -27.715 1.00 44.06 101 LYS A O 1
ATOM 805 N N . ARG A 1 102 ? -17.330 -19.021 -27.874 1.00 35.94 102 ARG A N 1
ATOM 806 C CA . ARG A 1 102 ? -18.735 -18.633 -27.549 1.00 35.94 102 ARG A CA 1
ATOM 807 C C . ARG A 1 102 ? -18.799 -17.329 -26.727 1.00 35.94 102 ARG A C 1
ATOM 809 O O . ARG A 1 102 ? -18.283 -17.254 -25.621 1.00 35.94 102 ARG A O 1
ATOM 816 N N . THR A 1 103 ? -19.487 -16.333 -27.281 1.00 45.75 103 THR A N 1
ATOM 817 C CA . THR A 1 103 ? -20.159 -15.207 -26.592 1.00 45.75 103 THR A CA 1
ATOM 818 C C . THR A 1 103 ? -21.537 -15.684 -26.050 1.00 45.75 103 THR A C 1
ATOM 820 O O . THR A 1 103 ? -21.881 -16.836 -26.346 1.00 45.75 103 THR A O 1
ATOM 823 N N . PRO A 1 104 ? -22.377 -14.885 -25.331 1.00 52.25 104 PRO A N 1
ATOM 824 C CA . PRO A 1 104 ? -22.355 -13.422 -25.123 1.00 52.25 104 PRO A CA 1
ATOM 825 C C . PRO A 1 104 ? -22.750 -12.985 -23.671 1.00 52.25 104 PRO A C 1
ATOM 827 O O . PRO A 1 104 ? -22.677 -13.804 -22.760 1.00 52.25 104 PRO A O 1
ATOM 830 N N . PRO A 1 105 ? -23.156 -11.724 -23.419 1.00 56.78 105 PRO A N 1
ATOM 831 C CA . PRO A 1 105 ? -22.284 -10.573 -23.183 1.00 56.78 105 PRO A CA 1
ATOM 832 C C . PRO A 1 105 ? -22.543 -9.938 -21.799 1.00 56.78 105 PRO A C 1
ATOM 834 O O . PRO A 1 105 ? -23.610 -10.119 -21.235 1.00 56.78 105 PRO A O 1
ATOM 837 N N . ASP A 1 106 ? -21.617 -9.124 -21.290 1.00 34.44 106 ASP A N 1
ATOM 838 C CA . ASP A 1 106 ? -22.010 -7.923 -20.541 1.00 34.44 106 ASP A CA 1
ATOM 839 C C . ASP A 1 106 ? -20.900 -6.865 -20.597 1.00 34.44 106 ASP A C 1
ATOM 841 O O . ASP A 1 106 ? -19.838 -6.951 -19.986 1.00 34.44 106 ASP A O 1
ATOM 845 N N . ASN A 1 107 ? -21.175 -5.913 -21.482 1.00 54.41 107 ASN A N 1
ATOM 846 C CA . ASN A 1 107 ? -20.914 -4.483 -21.426 1.00 54.41 107 ASN A CA 1
ATOM 847 C C . ASN A 1 107 ? -20.201 -3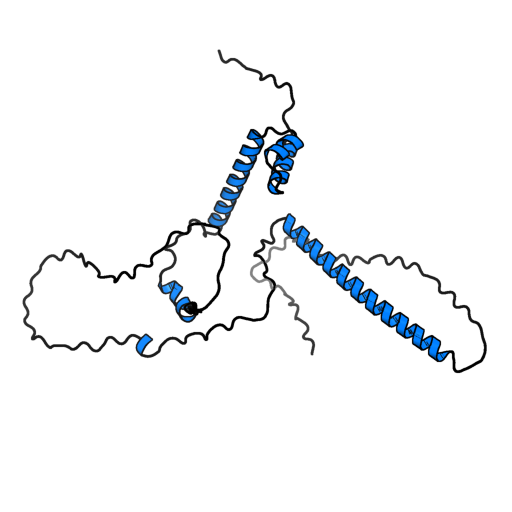.960 -20.156 1.00 54.41 107 ASN A C 1
ATOM 849 O O . ASN A 1 107 ? -20.775 -4.010 -19.076 1.00 54.41 107 ASN A O 1
ATOM 853 N N . ILE A 1 108 ? -19.014 -3.364 -20.317 1.00 41.62 108 ILE A N 1
ATOM 854 C CA . ILE A 1 108 ? -18.670 -2.023 -19.807 1.00 41.62 108 ILE A CA 1
ATOM 855 C C . ILE A 1 108 ? -17.488 -1.501 -20.635 1.00 41.62 108 ILE A C 1
ATOM 857 O O . ILE A 1 108 ? -16.359 -1.987 -20.589 1.00 41.62 108 ILE A O 1
ATOM 861 N N . GLU A 1 109 ? -17.831 -0.493 -21.420 1.00 50.75 109 GLU A N 1
ATOM 862 C CA . GLU A 1 109 ? -16.999 0.506 -22.065 1.00 50.75 109 GLU A CA 1
ATOM 863 C C . GLU A 1 109 ? -15.965 1.100 -21.098 1.00 50.75 109 GLU A C 1
ATOM 865 O O . GLU A 1 109 ? -16.332 1.619 -20.049 1.00 50.75 109 GLU A O 1
ATOM 870 N N . ASN A 1 110 ? -14.679 1.052 -21.459 1.00 39.84 110 ASN A N 1
ATOM 871 C CA . ASN A 1 110 ? -13.710 2.086 -21.098 1.00 39.84 110 ASN A CA 1
ATOM 872 C C . ASN A 1 110 ? -12.560 2.102 -22.108 1.00 39.84 110 ASN A C 1
ATOM 874 O O . ASN A 1 110 ? -11.889 1.105 -22.364 1.00 39.84 110 ASN A O 1
ATOM 878 N N . GLN A 1 111 ? -12.394 3.276 -22.704 1.00 40.78 111 GLN A N 1
ATOM 879 C CA . GLN A 1 111 ? -11.499 3.594 -23.803 1.00 40.78 111 GLN A CA 1
ATOM 880 C C . GLN A 1 111 ? -10.031 3.503 -23.365 1.00 40.78 111 GLN A C 1
ATOM 882 O O . GLN A 1 111 ? -9.615 4.169 -22.417 1.00 40.78 111 GLN A O 1
ATOM 887 N N . THR A 1 112 ? -9.226 2.746 -24.107 1.00 44.50 112 THR A N 1
ATOM 888 C CA . THR A 1 112 ? -7.770 2.917 -24.168 1.00 44.50 112 THR A CA 1
ATOM 889 C C . THR A 1 112 ? -7.392 3.436 -25.558 1.00 44.50 112 THR A C 1
ATOM 891 O O . THR A 1 112 ? -7.988 3.018 -26.556 1.00 44.50 112 THR A O 1
ATOM 894 N N . PRO A 1 113 ? -6.438 4.379 -25.670 1.00 46.00 113 PRO A N 1
ATOM 895 C CA . PRO A 1 113 ? -5.994 4.865 -26.964 1.00 46.00 113 PRO A CA 1
ATOM 896 C C . PRO A 1 113 ? -5.205 3.763 -27.669 1.00 46.00 113 PRO A C 1
ATOM 898 O O . PRO A 1 113 ? -4.228 3.220 -27.157 1.00 46.00 113 PRO A O 1
ATOM 901 N N . ASN A 1 114 ? -5.673 3.448 -28.867 1.00 38.16 114 ASN A N 1
ATOM 902 C CA . ASN A 1 114 ? -5.107 2.494 -29.800 1.00 38.16 114 ASN A CA 1
ATOM 903 C C . ASN A 1 114 ? -3.722 3.003 -30.254 1.00 38.16 114 ASN A C 1
ATOM 905 O O . ASN A 1 114 ? -3.628 3.814 -31.177 1.00 38.16 114 ASN A O 1
ATOM 909 N N . ILE A 1 115 ? -2.643 2.580 -29.587 1.00 41.03 115 ILE A N 1
ATOM 910 C CA . ILE A 1 115 ? -1.279 2.794 -30.085 1.00 41.03 115 ILE A CA 1
ATOM 911 C C . ILE A 1 115 ? -1.098 1.835 -31.260 1.00 41.03 115 ILE A C 1
ATOM 913 O O . ILE A 1 115 ? -0.725 0.676 -31.103 1.00 41.03 115 ILE A O 1
ATOM 917 N N . ARG A 1 116 ? -1.416 2.324 -32.461 1.00 42.00 116 ARG A N 1
ATOM 918 C CA . ARG A 1 116 ? -1.000 1.691 -33.709 1.00 42.00 116 ARG A CA 1
ATOM 919 C C . ARG A 1 116 ? 0.522 1.762 -33.762 1.00 42.00 116 ARG A C 1
ATOM 921 O O . ARG A 1 116 ? 1.078 2.833 -33.992 1.00 42.00 116 ARG A O 1
ATOM 928 N N . LEU A 1 117 ? 1.185 0.631 -33.537 1.00 39.88 117 LEU A N 1
ATOM 929 C CA . LEU A 1 117 ? 2.601 0.471 -33.835 1.00 39.88 117 LEU A CA 1
ATOM 930 C C . LEU A 1 117 ? 2.738 0.498 -35.363 1.00 39.88 117 LEU A C 1
ATOM 932 O O . LEU A 1 117 ? 2.564 -0.509 -36.045 1.00 39.88 117 LEU A O 1
ATOM 936 N N . ALA A 1 118 ? 2.933 1.692 -35.913 1.00 39.12 118 ALA A N 1
ATOM 937 C CA . ALA A 1 118 ? 3.340 1.844 -37.294 1.00 39.12 118 ALA A CA 1
ATOM 938 C C . ALA A 1 118 ? 4.770 1.309 -37.401 1.00 39.12 118 ALA A C 1
ATOM 940 O O . ALA A 1 118 ? 5.694 1.868 -36.812 1.00 39.12 118 ALA A O 1
ATOM 941 N N . THR A 1 119 ? 4.942 0.215 -38.136 1.00 42.19 119 THR A N 1
ATOM 942 C CA . THR A 1 119 ? 6.235 -0.215 -38.664 1.00 42.19 119 THR A CA 1
ATOM 943 C C . THR A 1 119 ? 6.750 0.902 -39.570 1.00 42.19 119 THR A C 1
ATOM 945 O O . THR A 1 119 ? 6.387 0.989 -40.74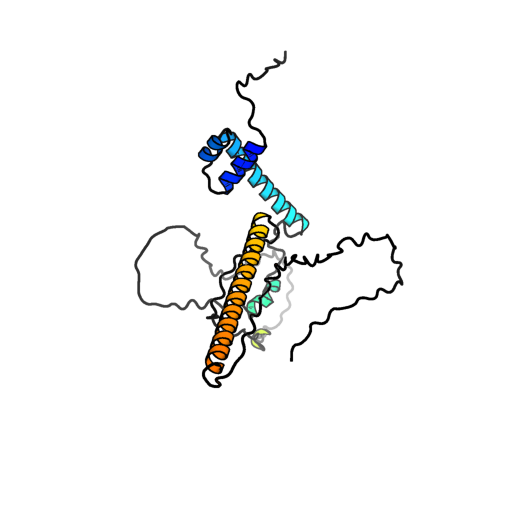0 1.00 42.19 119 THR A O 1
ATOM 948 N N . MET A 1 120 ? 7.524 1.821 -38.998 1.00 37.00 120 MET A N 1
ATOM 949 C CA . MET A 1 120 ? 8.255 2.835 -39.742 1.00 37.00 120 MET A CA 1
ATOM 950 C C . MET A 1 120 ? 9.570 2.206 -40.188 1.00 37.00 120 MET A C 1
ATOM 952 O O . MET A 1 120 ? 10.480 1.988 -39.392 1.00 37.00 120 MET A O 1
ATOM 956 N N . SER A 1 121 ? 9.649 1.885 -41.474 1.00 39.16 121 SER A N 1
ATOM 957 C CA . SER A 1 121 ? 10.916 1.757 -42.180 1.00 39.16 121 SER A CA 1
ATOM 958 C C . SER A 1 121 ? 11.641 3.101 -42.083 1.00 39.16 121 SER A C 1
ATOM 960 O O . SER A 1 121 ? 11.220 4.082 -42.696 1.00 39.16 121 SER A O 1
ATOM 962 N N . ASN A 1 122 ? 12.696 3.156 -41.270 1.00 44.81 122 ASN A N 1
ATOM 963 C CA . ASN A 1 122 ? 13.613 4.288 -41.213 1.00 44.81 122 ASN A CA 1
ATOM 964 C C . ASN A 1 122 ? 14.381 4.375 -42.540 1.00 44.81 122 ASN A C 1
ATOM 966 O O . ASN A 1 122 ? 15.470 3.823 -42.670 1.00 44.81 122 ASN A O 1
ATOM 970 N N . GLU A 1 123 ? 13.827 5.084 -43.521 1.00 45.09 123 GLU A N 1
ATOM 971 C CA . GLU A 1 123 ? 14.651 5.718 -44.543 1.00 45.09 123 GLU A CA 1
ATOM 972 C C . GLU A 1 123 ? 15.214 7.008 -43.949 1.00 45.09 123 GLU A C 1
ATOM 974 O O . GLU A 1 123 ? 14.495 7.946 -43.609 1.00 45.09 123 GLU A O 1
ATOM 979 N N . THR A 1 124 ? 16.524 7.018 -43.747 1.00 52.41 124 THR A N 1
ATOM 980 C CA . THR A 1 124 ? 17.287 8.156 -43.243 1.00 52.41 124 THR A CA 1
ATOM 981 C C . THR A 1 124 ? 17.315 9.290 -44.277 1.00 52.41 124 THR A C 1
ATOM 983 O O . THR A 1 124 ? 17.879 9.085 -45.354 1.00 52.41 124 THR A O 1
ATOM 986 N N . PRO A 1 125 ? 16.842 10.516 -43.985 1.00 49.00 125 PRO A N 1
ATOM 987 C CA . PRO A 1 125 ? 17.236 11.677 -44.769 1.00 49.00 125 PRO A CA 1
ATOM 988 C C . PRO A 1 125 ? 18.615 12.147 -44.287 1.00 49.00 125 PRO A C 1
ATOM 990 O O . PRO A 1 125 ? 18.747 12.852 -43.286 1.00 49.00 125 PRO A O 1
ATOM 993 N N . SER A 1 126 ? 19.664 11.744 -45.004 1.00 44.34 126 SER A N 1
ATOM 994 C CA . SER A 1 126 ? 21.009 12.298 -44.829 1.00 44.34 126 SER A CA 1
ATOM 995 C C . SER A 1 126 ? 21.013 13.767 -45.264 1.00 44.34 126 SER A C 1
ATOM 997 O O . SER A 1 126 ? 21.035 14.085 -46.450 1.00 44.34 126 SER A O 1
ATOM 999 N N . THR A 1 127 ? 20.947 14.683 -44.297 1.00 48.75 127 THR A N 1
ATOM 1000 C CA . THR A 1 127 ? 21.297 16.094 -44.492 1.00 48.75 127 THR A CA 1
ATOM 1001 C C . THR A 1 127 ? 22.665 16.331 -43.876 1.00 48.75 127 THR A C 1
ATOM 1003 O O . THR A 1 127 ? 22.798 16.657 -42.700 1.00 48.75 127 THR A O 1
ATOM 1006 N N . SER A 1 128 ? 23.697 16.215 -44.703 1.00 52.22 128 SER A N 1
ATOM 1007 C CA . SER A 1 128 ? 24.958 16.913 -44.488 1.00 52.22 128 SER A CA 1
ATOM 1008 C C . SER A 1 128 ? 25.232 17.758 -45.724 1.00 52.22 128 SER A C 1
ATOM 1010 O O . SER A 1 128 ? 25.468 17.235 -46.811 1.00 52.22 128 SER A O 1
ATOM 1012 N N . LYS A 1 129 ? 25.170 19.080 -45.549 1.00 54.44 129 LYS A N 1
ATOM 1013 C CA . LYS A 1 129 ? 25.676 20.064 -46.509 1.00 54.44 129 LYS A CA 1
ATOM 1014 C C . LYS A 1 129 ? 27.170 19.802 -46.720 1.00 54.44 129 LYS A C 1
ATOM 1016 O O . LYS A 1 129 ? 27.982 20.195 -45.889 1.00 54.44 129 LYS A O 1
ATOM 1021 N N . GLY A 1 130 ? 27.512 19.122 -47.809 1.00 44.09 130 GLY A N 1
ATOM 1022 C CA . GLY A 1 130 ? 28.882 18.968 -48.282 1.00 44.09 130 GLY A CA 1
ATOM 1023 C C . GLY A 1 130 ? 29.245 20.133 -49.194 1.00 44.09 130 GLY A C 1
ATOM 1024 O O . GLY A 1 130 ? 28.631 20.314 -50.244 1.00 44.09 130 GLY A O 1
ATOM 1025 N N . MET A 1 131 ? 30.228 20.932 -48.778 1.00 46.91 131 MET A N 1
ATOM 1026 C CA . MET A 1 131 ? 30.979 21.795 -49.684 1.00 46.91 131 MET A CA 1
ATOM 1027 C C . MET A 1 131 ? 31.750 20.910 -50.666 1.00 46.91 131 MET A C 1
ATOM 1029 O O . MET A 1 131 ? 32.443 19.980 -50.258 1.00 46.91 131 MET A O 1
ATOM 1033 N N . LEU A 1 132 ? 31.598 21.214 -51.952 1.00 50.97 132 LEU A N 1
ATOM 1034 C CA . LEU A 1 132 ? 32.358 20.641 -53.054 1.00 50.97 132 LEU A CA 1
ATOM 1035 C C . LEU A 1 132 ? 33.849 20.958 -52.887 1.00 50.97 132 LEU A C 1
ATOM 1037 O O . LEU A 1 132 ? 34.221 22.126 -52.761 1.00 50.97 132 LEU A O 1
ATOM 1041 N N . LEU A 1 133 ? 34.695 19.932 -52.952 1.00 46.31 133 LEU A N 1
ATOM 1042 C CA . LEU A 1 133 ? 36.061 20.089 -53.434 1.00 46.31 133 LEU A CA 1
ATOM 1043 C C . LEU A 1 133 ? 36.383 18.905 -54.344 1.00 46.31 133 LEU A C 1
ATOM 1045 O O . LEU A 1 133 ? 36.543 17.769 -53.898 1.00 46.31 133 LEU A O 1
ATOM 1049 N N . ASP A 1 134 ? 36.408 19.205 -55.636 1.00 43.12 134 ASP A N 1
ATOM 1050 C CA . ASP A 1 134 ? 36.721 18.282 -56.711 1.00 43.12 134 ASP A CA 1
ATOM 1051 C C . ASP A 1 134 ? 38.167 17.789 -56.594 1.00 43.12 134 ASP A C 1
ATOM 1053 O O . ASP A 1 134 ? 39.113 18.577 -56.555 1.00 43.12 134 ASP A O 1
ATOM 1057 N N . THR A 1 135 ? 38.351 16.471 -56.611 1.00 53.72 135 THR A N 1
ATOM 1058 C CA . THR A 1 135 ? 39.613 15.854 -57.034 1.00 53.72 135 THR A CA 1
ATOM 1059 C C . THR A 1 135 ? 39.292 14.787 -58.081 1.00 53.72 135 THR A C 1
ATOM 1061 O O . THR A 1 135 ? 38.490 13.892 -57.809 1.00 53.72 135 THR A O 1
ATOM 1064 N N . PRO A 1 136 ? 39.863 14.859 -59.297 1.00 59.72 136 PRO A N 1
ATOM 1065 C CA . PRO A 1 136 ? 39.665 13.834 -60.304 1.00 59.72 136 PRO A CA 1
ATOM 1066 C C . PRO A 1 136 ? 40.828 12.844 -60.242 1.00 59.72 136 PRO A C 1
ATOM 1068 O O . PRO A 1 136 ? 41.926 13.154 -60.695 1.00 59.72 136 PRO A O 1
ATOM 1071 N N . THR A 1 137 ? 40.587 11.628 -59.751 1.00 40.62 137 THR A N 1
ATOM 1072 C CA . THR A 1 137 ? 41.508 10.517 -60.018 1.00 40.62 137 THR A CA 1
ATOM 1073 C C . THR A 1 137 ? 40.726 9.266 -60.379 1.00 40.62 137 THR A C 1
ATOM 1075 O O . THR A 1 137 ? 40.202 8.543 -59.535 1.00 40.62 137 THR A O 1
ATOM 1078 N N . ASN A 1 138 ? 40.675 9.052 -61.692 1.00 55.75 138 ASN A N 1
ATOM 1079 C CA . ASN A 1 138 ? 40.356 7.810 -62.379 1.00 55.75 138 ASN A CA 1
ATOM 1080 C C . ASN A 1 138 ? 40.857 6.584 -61.598 1.00 55.75 138 ASN A C 1
ATOM 1082 O O . ASN A 1 138 ? 42.061 6.355 -61.492 1.00 55.75 138 ASN A O 1
ATOM 1086 N N . SER A 1 139 ? 39.930 5.763 -61.119 1.00 56.22 139 SER A N 1
ATOM 1087 C CA . SER A 1 139 ? 40.198 4.372 -60.766 1.00 56.22 139 SER A CA 1
ATOM 1088 C C . SER A 1 139 ? 39.112 3.507 -61.412 1.00 56.22 139 SER A C 1
ATOM 1090 O O . SER A 1 139 ? 37.937 3.879 -61.381 1.00 56.22 139 SER A O 1
ATOM 1092 N N . PRO A 1 140 ? 39.483 2.406 -62.091 1.00 55.47 140 PRO A N 1
ATOM 1093 C CA . PRO A 1 140 ? 38.525 1.565 -62.790 1.00 55.47 140 PRO A CA 1
ATOM 1094 C C . PRO A 1 140 ? 37.553 0.953 -61.782 1.00 55.47 140 PRO A C 1
ATOM 1096 O O . PRO A 1 140 ? 37.966 0.401 -60.762 1.00 55.47 140 PRO A O 1
ATOM 1099 N N . SER A 1 141 ? 36.261 1.053 -62.088 1.00 53.97 141 SER A N 1
ATOM 1100 C CA . SER A 1 141 ? 35.171 0.426 -61.351 1.00 53.97 141 SER A CA 1
ATOM 1101 C C . SER A 1 141 ? 35.343 -1.093 -61.361 1.00 53.97 141 SER A C 1
ATOM 1103 O O . SER A 1 141 ? 34.862 -1.791 -62.257 1.00 53.97 141 SER A O 1
ATOM 1105 N N . VAL A 1 142 ? 36.040 -1.621 -60.362 1.00 48.69 142 VAL A N 1
ATOM 1106 C CA . VAL A 1 142 ? 35.877 -3.017 -59.988 1.00 48.69 142 VAL A CA 1
ATOM 1107 C C . VAL A 1 142 ? 34.506 -3.081 -59.332 1.00 48.69 142 VAL A C 1
ATOM 1109 O O . VAL A 1 142 ? 34.270 -2.431 -58.315 1.00 48.69 142 VAL A O 1
ATOM 1112 N N . ASN A 1 143 ? 33.584 -3.827 -59.942 1.00 59.75 143 ASN A N 1
ATOM 1113 C CA . ASN A 1 143 ? 32.382 -4.306 -59.270 1.00 59.75 143 ASN A CA 1
ATOM 1114 C C . ASN A 1 143 ? 32.839 -5.200 -58.113 1.00 59.75 143 ASN A C 1
ATOM 1116 O O . ASN A 1 143 ? 32.910 -6.423 -58.231 1.00 59.75 143 ASN A O 1
ATOM 1120 N N . CYS A 1 144 ? 33.219 -4.574 -57.006 1.00 48.12 144 CYS A N 1
ATOM 1121 C CA . CYS A 1 144 ? 33.474 -5.239 -55.751 1.00 48.12 144 CYS A CA 1
ATOM 1122 C C . CYS A 1 144 ? 32.103 -5.667 -55.245 1.00 48.12 144 CYS A C 1
ATOM 1124 O O . CYS A 1 144 ? 31.387 -4.881 -54.628 1.00 48.12 144 CYS A O 1
ATOM 1126 N N . ILE A 1 145 ? 31.717 -6.903 -55.559 1.00 60.06 145 ILE A N 1
ATOM 1127 C CA . ILE A 1 145 ? 30.696 -7.619 -54.802 1.00 60.06 145 ILE A CA 1
ATOM 1128 C C . ILE A 1 145 ? 31.235 -7.627 -53.374 1.00 60.06 145 ILE A C 1
ATOM 1130 O O . ILE A 1 145 ? 32.116 -8.421 -53.045 1.00 60.06 145 ILE A O 1
ATOM 1134 N N . ALA A 1 146 ? 30.820 -6.643 -52.573 1.00 68.12 146 ALA A N 1
ATOM 1135 C CA . ALA A 1 146 ? 31.199 -6.581 -51.178 1.00 68.12 146 ALA A CA 1
ATOM 1136 C C . ALA A 1 146 ? 30.797 -7.931 -50.572 1.00 68.12 146 ALA A C 1
ATOM 1138 O O . ALA A 1 146 ? 29.677 -8.389 -50.834 1.00 68.12 146 ALA A O 1
ATOM 1139 N N . PRO A 1 147 ? 31.701 -8.613 -49.847 1.00 69.56 147 PRO A N 1
ATOM 1140 C CA . PRO A 1 147 ? 31.331 -9.854 -49.193 1.00 69.56 147 PRO A CA 1
ATOM 1141 C C . PRO A 1 147 ? 30.081 -9.574 -48.349 1.00 69.56 147 PRO A C 1
ATOM 1143 O O . PRO A 1 147 ? 30.010 -8.503 -47.734 1.00 69.56 147 PRO A O 1
ATOM 1146 N N . PRO A 1 148 ? 29.076 -10.471 -48.362 1.00 76.88 148 PRO A N 1
ATOM 1147 C CA . PRO A 1 148 ? 27.870 -10.268 -47.575 1.00 76.88 148 PRO A CA 1
ATOM 1148 C C . PRO A 1 148 ? 28.298 -9.963 -46.142 1.00 76.88 148 PRO A C 1
ATOM 1150 O O . PRO A 1 148 ? 29.132 -10.672 -45.579 1.00 76.88 148 PRO A O 1
ATOM 1153 N N . HIS A 1 149 ? 27.809 -8.851 -45.598 1.00 81.44 149 HIS A N 1
ATOM 1154 C CA . HIS A 1 149 ? 28.154 -8.407 -44.257 1.00 81.44 149 HIS A CA 1
ATOM 1155 C C . HIS A 1 149 ? 27.572 -9.412 -43.254 1.00 81.44 149 HIS A C 1
ATOM 1157 O O . HIS A 1 149 ? 26.411 -9.308 -42.870 1.00 81.44 149 HIS A O 1
ATOM 1163 N N . VAL A 1 150 ? 28.370 -10.417 -42.887 1.00 85.62 150 VAL A N 1
ATOM 1164 C CA . VAL A 1 150 ? 28.003 -11.444 -41.910 1.00 85.62 150 VAL A CA 1
ATOM 1165 C C . VAL A 1 150 ? 28.076 -10.821 -40.522 1.00 85.62 150 VAL A C 1
ATOM 1167 O O . VAL A 1 150 ? 29.140 -10.373 -40.087 1.00 85.62 150 VAL A O 1
ATOM 1170 N N . THR A 1 151 ? 26.949 -10.777 -39.823 1.00 85.12 151 THR A N 1
ATOM 1171 C CA . THR A 1 151 ? 26.901 -10.323 -38.435 1.00 85.12 151 THR A CA 1
ATOM 1172 C C . THR A 1 151 ? 27.276 -11.471 -37.489 1.00 85.12 151 THR A C 1
ATOM 1174 O O . THR A 1 151 ? 27.110 -12.643 -37.828 1.00 85.12 151 THR A O 1
ATOM 1177 N N . PRO A 1 152 ? 27.780 -11.188 -36.276 1.00 83.50 152 PRO A N 1
ATOM 1178 C CA . PRO A 1 152 ? 28.042 -12.230 -35.279 1.00 83.50 152 PRO A CA 1
ATOM 1179 C C . PRO A 1 152 ? 26.818 -13.108 -34.970 1.00 83.50 152 PRO A C 1
ATOM 1181 O O . PRO A 1 152 ? 26.978 -14.287 -34.653 1.00 83.50 152 PRO A O 1
ATOM 1184 N N . GLU A 1 153 ? 25.611 -12.551 -35.107 1.00 83.88 153 GLU A N 1
ATOM 1185 C CA . GLU A 1 153 ? 24.347 -13.268 -34.932 1.00 83.88 153 GLU A CA 1
ATOM 1186 C C . GLU A 1 153 ? 24.139 -14.357 -36.000 1.00 83.88 153 GLU A C 1
ATOM 1188 O O . GLU A 1 153 ? 23.636 -15.433 -35.674 1.00 83.88 153 GLU A O 1
ATOM 1193 N N . ASP A 1 154 ? 24.627 -14.140 -37.228 1.00 87.12 154 ASP A N 1
ATOM 1194 C CA . ASP A 1 154 ? 24.560 -15.114 -38.329 1.00 87.12 154 ASP A CA 1
ATOM 1195 C C . ASP A 1 154 ? 25.493 -16.316 -38.108 1.00 87.12 154 ASP A C 1
ATOM 1197 O O . ASP A 1 154 ? 25.215 -17.429 -38.557 1.00 87.12 154 ASP A O 1
ATOM 1201 N N . ILE A 1 155 ? 26.614 -16.106 -37.410 1.00 89.31 155 ILE A N 1
ATOM 1202 C CA . ILE A 1 155 ? 27.610 -17.155 -37.133 1.00 89.31 155 ILE A CA 1
ATOM 1203 C C . ILE A 1 155 ? 27.230 -17.938 -35.878 1.00 89.31 155 ILE A C 1
ATOM 1205 O O . ILE A 1 155 ? 27.430 -19.154 -35.800 1.00 89.31 155 ILE A O 1
ATOM 1209 N N . ARG A 1 156 ? 26.721 -17.242 -34.859 1.00 89.31 156 ARG A N 1
ATOM 1210 C CA . ARG A 1 156 ? 26.435 -17.834 -33.556 1.00 89.31 156 ARG A CA 1
ATOM 1211 C C . ARG A 1 156 ? 25.200 -17.179 -32.938 1.00 89.31 156 ARG A C 1
ATOM 1213 O O . ARG A 1 156 ? 25.350 -16.295 -32.092 1.00 89.31 156 ARG A O 1
ATOM 1220 N N . PRO A 1 157 ? 23.992 -17.632 -33.309 1.00 85.62 157 PRO A N 1
ATOM 1221 C CA . PRO A 1 157 ? 22.771 -17.085 -32.742 1.00 85.62 157 PRO A CA 1
ATOM 1222 C C . PRO A 1 157 ? 22.749 -17.287 -31.225 1.00 85.62 157 PRO A C 1
ATOM 1224 O O . PRO A 1 157 ? 23.202 -18.314 -30.703 1.00 85.62 157 PRO A O 1
ATOM 1227 N N . LEU A 1 158 ? 22.215 -16.296 -30.511 1.00 84.31 158 LEU A N 1
ATOM 1228 C CA . LEU A 1 158 ? 22.117 -16.344 -29.058 1.00 84.31 158 LEU A CA 1
ATOM 1229 C C . LEU A 1 158 ? 21.193 -17.495 -28.617 1.00 84.31 158 LEU A C 1
ATOM 1231 O O . LEU A 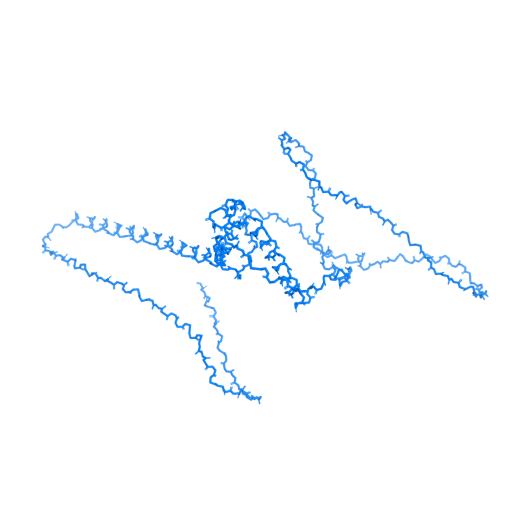1 158 ? 20.145 -17.728 -29.231 1.00 84.31 158 LEU A O 1
ATOM 1235 N N . PRO A 1 159 ? 21.546 -18.226 -27.546 1.00 85.69 159 PRO A N 1
ATOM 1236 C CA . PRO A 1 159 ? 20.712 -19.303 -27.032 1.00 85.69 159 PRO A CA 1
ATOM 1237 C C . PRO A 1 159 ? 19.387 -18.737 -26.505 1.00 85.69 159 PRO A C 1
ATOM 1239 O O . PRO A 1 159 ? 19.366 -18.034 -25.499 1.00 85.69 159 PRO A O 1
ATOM 1242 N N . LYS A 1 160 ? 18.269 -19.057 -27.166 1.00 83.38 160 LYS A N 1
ATOM 1243 C CA . LYS A 1 160 ? 16.934 -18.611 -26.739 1.00 83.38 160 LYS A CA 1
ATOM 1244 C C . LYS A 1 160 ? 16.425 -19.450 -25.569 1.00 83.38 160 LYS A C 1
ATOM 1246 O O . LYS A 1 160 ? 16.542 -20.678 -25.573 1.00 83.38 160 LYS A O 1
ATOM 1251 N N . ALA A 1 161 ? 15.830 -18.796 -24.574 1.00 81.19 161 ALA A N 1
ATOM 1252 C CA . ALA A 1 161 ? 15.230 -19.492 -23.441 1.00 81.19 161 ALA A CA 1
ATOM 1253 C C . ALA A 1 161 ? 14.037 -20.371 -23.890 1.00 81.19 161 ALA A C 1
ATOM 1255 O O . ALA A 1 161 ? 13.267 -19.953 -24.759 1.00 81.19 161 ALA A O 1
ATOM 1256 N N . PRO A 1 162 ? 13.827 -21.561 -23.292 1.00 81.12 162 PRO A N 1
ATOM 1257 C CA . PRO A 1 162 ? 12.678 -22.413 -23.600 1.00 81.12 162 PRO A CA 1
ATOM 1258 C C . PRO A 1 162 ? 11.358 -21.771 -23.152 1.00 81.12 162 PRO A C 1
ATOM 1260 O O . PRO A 1 162 ? 11.323 -21.026 -22.168 1.00 81.12 162 PRO A O 1
ATOM 1263 N N . ILE A 1 163 ? 10.260 -22.092 -23.846 1.00 81.69 163 ILE A N 1
ATOM 1264 C CA . ILE A 1 163 ? 8.913 -21.577 -23.546 1.00 81.69 163 ILE A CA 1
ATOM 1265 C C . ILE A 1 163 ? 8.559 -21.836 -22.079 1.00 81.69 163 ILE A C 1
ATOM 1267 O O . ILE A 1 163 ? 8.648 -22.968 -21.585 1.00 81.69 163 ILE A O 1
ATOM 1271 N N . ARG A 1 164 ? 8.141 -20.781 -21.370 1.00 75.81 164 ARG A N 1
ATOM 1272 C CA . ARG A 1 164 ? 7.723 -20.900 -19.969 1.00 75.81 164 ARG A CA 1
ATOM 1273 C C . ARG A 1 164 ? 6.472 -21.774 -19.878 1.00 75.81 164 ARG A C 1
ATOM 1275 O O . ARG A 1 164 ? 5.401 -21.399 -20.342 1.00 75.81 164 ARG A O 1
ATOM 1282 N N . LYS A 1 165 ? 6.579 -22.926 -19.211 1.00 78.94 165 LYS A N 1
ATOM 1283 C CA . LYS A 1 165 ? 5.400 -23.711 -18.822 1.00 78.94 165 LYS A CA 1
ATOM 1284 C C . LYS A 1 165 ? 4.617 -22.905 -17.790 1.00 78.94 165 LYS A C 1
ATOM 1286 O O . LYS A 1 165 ? 5.177 -22.528 -16.759 1.00 78.94 165 LYS A O 1
ATOM 1291 N N . GLN A 1 166 ? 3.334 -22.651 -18.042 1.00 71.69 166 GLN A N 1
ATOM 1292 C CA . GLN A 1 166 ? 2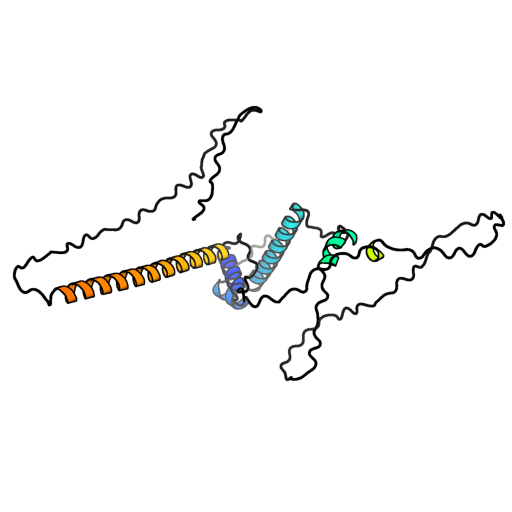.476 -22.046 -17.030 1.00 71.69 166 GLN A CA 1
ATOM 1293 C C . GLN A 1 166 ? 2.436 -22.976 -15.811 1.00 71.69 166 GLN A C 1
ATOM 1295 O O . GLN A 1 166 ? 2.009 -24.128 -15.883 1.00 71.69 166 GLN A O 1
ATOM 1300 N N . SER A 1 167 ? 2.960 -22.492 -14.686 1.00 61.81 167 SER A N 1
ATOM 1301 C CA . SER A 1 167 ? 2.951 -23.223 -13.425 1.00 61.81 167 SER A CA 1
ATOM 1302 C C . SER A 1 167 ? 1.502 -23.438 -12.984 1.00 61.81 167 SER A C 1
ATOM 1304 O O . SER A 1 167 ? 0.854 -22.512 -12.506 1.00 61.81 167 SER A O 1
ATOM 1306 N N . VAL A 1 168 ? 1.020 -24.681 -13.068 1.00 65.12 168 VAL A N 1
ATOM 1307 C CA . VAL A 1 168 ? -0.307 -25.101 -12.568 1.00 65.12 168 VAL A CA 1
ATOM 1308 C C . VAL A 1 168 ? -0.418 -24.957 -11.041 1.00 65.12 168 VAL A C 1
ATOM 1310 O O . VAL A 1 168 ? -1.512 -24.981 -10.475 1.00 65.12 168 VAL A O 1
ATOM 1313 N N . LEU A 1 169 ? 0.704 -24.751 -10.340 1.00 61.47 169 LEU A N 1
ATOM 1314 C CA . LEU A 1 169 ? 0.691 -24.409 -8.923 1.00 61.47 169 LEU A CA 1
ATOM 1315 C C . LEU A 1 169 ? 0.084 -23.014 -8.753 1.00 61.47 169 LEU A C 1
ATOM 1317 O O . LEU A 1 169 ? 0.773 -22.001 -8.880 1.00 61.47 169 LEU A O 1
ATOM 1321 N N . LYS A 1 170 ? -1.214 -22.991 -8.427 1.00 65.56 170 LYS A N 1
ATOM 1322 C CA . LYS A 1 170 ? -1.967 -21.829 -7.944 1.00 65.56 170 LYS A CA 1
ATOM 1323 C C . LYS A 1 170 ? -1.330 -21.321 -6.650 1.00 65.56 170 LYS A C 1
ATOM 1325 O O . LYS A 1 170 ? -1.816 -21.585 -5.549 1.00 65.56 170 LYS A O 1
ATOM 1330 N N . ARG A 1 171 ? -0.215 -20.599 -6.757 1.00 64.00 171 ARG A N 1
ATOM 1331 C CA . ARG A 1 171 ? 0.243 -19.747 -5.662 1.00 64.00 171 ARG A CA 1
ATOM 1332 C C . ARG A 1 171 ? -0.873 -18.740 -5.419 1.00 64.00 171 ARG A C 1
ATOM 1334 O O . ARG A 1 171 ? -1.396 -18.152 -6.362 1.00 64.00 171 ARG A O 1
ATOM 1341 N N . LYS A 1 172 ? -1.279 -18.585 -4.160 1.00 75.50 172 LYS A N 1
ATOM 1342 C CA . LYS A 1 172 ? -2.234 -17.537 -3.797 1.00 75.50 172 LYS A CA 1
ATOM 1343 C C . LYS A 1 172 ? -1.635 -16.207 -4.246 1.00 75.50 172 LYS A C 1
ATOM 1345 O O . LYS A 1 172 ? -0.474 -15.950 -3.942 1.00 75.50 172 LYS A O 1
ATOM 1350 N N . ALA A 1 173 ? -2.397 -15.407 -4.986 1.00 76.38 173 ALA A N 1
ATOM 1351 C CA . ALA A 1 173 ? -1.962 -14.076 -5.375 1.00 76.38 173 ALA A CA 1
ATOM 1352 C C . ALA A 1 173 ? -1.677 -13.268 -4.101 1.00 76.38 173 ALA A C 1
ATOM 1354 O O . ALA A 1 173 ? -2.580 -13.025 -3.298 1.00 76.38 173 ALA A O 1
ATOM 1355 N N . ILE A 1 174 ? -0.412 -12.912 -3.892 1.00 69.81 174 ILE A N 1
ATOM 1356 C CA . ILE A 1 174 ? 0.005 -12.015 -2.816 1.00 69.81 174 ILE A CA 1
ATOM 1357 C C . ILE A 1 174 ? 0.046 -10.617 -3.430 1.00 69.81 1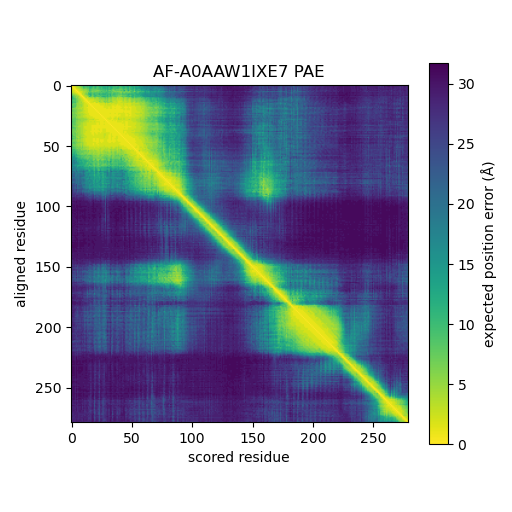74 ILE A C 1
ATOM 1359 O O . ILE A 1 174 ? 0.659 -10.420 -4.476 1.00 69.81 174 ILE A O 1
ATOM 1363 N N . ARG A 1 175 ? -0.643 -9.653 -2.815 1.00 74.25 175 ARG A N 1
ATOM 1364 C CA . ARG A 1 175 ? -0.577 -8.245 -3.226 1.00 74.25 175 ARG A CA 1
ATOM 1365 C C . ARG A 1 175 ? 0.737 -7.642 -2.724 1.00 74.25 175 ARG A C 1
ATOM 1367 O O . ARG A 1 175 ? 1.152 -7.958 -1.610 1.00 74.25 175 ARG A O 1
ATOM 1374 N N . SER A 1 176 ? 1.381 -6.796 -3.530 1.00 63.69 176 SER A N 1
ATOM 1375 C CA . SER A 1 176 ? 2.539 -6.007 -3.094 1.00 63.69 176 SER A CA 1
ATOM 1376 C C . SER A 1 176 ? 2.151 -5.184 -1.867 1.00 63.69 176 SER A C 1
ATOM 1378 O O . SER A 1 176 ? 1.122 -4.508 -1.885 1.00 63.69 176 SER A O 1
ATOM 1380 N N . ARG A 1 177 ? 2.941 -5.289 -0.797 1.00 63.06 177 ARG A N 1
ATOM 1381 C CA . ARG A 1 177 ? 2.586 -4.790 0.530 1.00 63.06 177 ARG A CA 1
ATOM 1382 C C . ARG A 1 177 ? 3.776 -4.059 1.147 1.00 63.06 177 ARG A C 1
ATOM 1384 O O . ARG A 1 177 ? 4.859 -4.637 1.221 1.00 63.06 177 ARG A O 1
ATOM 1391 N N . VAL A 1 178 ? 3.589 -2.810 1.569 1.00 62.34 178 VAL A N 1
ATOM 1392 C CA . VAL A 1 178 ? 4.660 -1.991 2.153 1.00 62.34 178 VAL A CA 1
ATOM 1393 C C . VAL A 1 178 ? 4.645 -2.182 3.672 1.00 62.34 178 VAL A C 1
ATOM 1395 O O . VAL A 1 178 ? 3.758 -1.708 4.372 1.00 62.34 178 VAL A O 1
ATOM 1398 N N . LEU A 1 179 ? 5.648 -2.893 4.190 1.00 62.97 179 LEU A N 1
ATOM 1399 C CA . LEU A 1 179 ? 5.829 -3.256 5.607 1.00 62.97 179 LEU A CA 1
ATOM 1400 C C . LEU A 1 179 ? 6.162 -2.068 6.539 1.00 62.97 179 LEU A C 1
ATOM 1402 O O . LEU A 1 179 ? 6.691 -2.275 7.628 1.00 62.97 179 LEU A O 1
ATOM 1406 N N . THR A 1 180 ? 5.878 -0.829 6.130 1.00 65.56 180 THR A N 1
ATOM 1407 C CA . THR A 1 180 ? 6.221 0.387 6.886 1.00 65.56 180 THR A CA 1
ATOM 1408 C C . THR A 1 180 ? 5.009 1.141 7.429 1.00 65.56 180 THR A C 1
ATOM 1410 O O . THR A 1 180 ? 5.191 2.109 8.160 1.00 65.56 180 THR A O 1
ATOM 1413 N N . GLU A 1 181 ? 3.777 0.709 7.139 1.00 62.72 181 GLU A N 1
ATOM 1414 C CA . GLU A 1 181 ? 2.575 1.401 7.614 1.00 62.72 181 GLU A CA 1
ATOM 1415 C C . GLU A 1 181 ? 1.867 0.676 8.774 1.00 62.72 181 GLU A C 1
ATOM 1417 O O . GLU A 1 181 ? 1.583 -0.526 8.754 1.00 62.72 181 GLU A O 1
ATOM 1422 N N . SER A 1 182 ? 1.535 1.463 9.800 1.00 66.44 182 SER A N 1
ATOM 1423 C CA . SER A 1 182 ? 0.919 1.067 11.074 1.00 66.44 182 SER A CA 1
ATOM 1424 C C . SER A 1 182 ? -0.337 0.165 10.987 1.00 66.44 182 SER A C 1
ATOM 1426 O O . SER A 1 182 ? -0.411 -0.793 11.759 1.00 66.44 182 SER A O 1
ATOM 1428 N N . PRO A 1 183 ? -1.304 0.339 10.056 1.00 66.62 183 PRO A N 1
ATOM 1429 C CA . PRO A 1 183 ? -2.467 -0.556 9.985 1.00 66.62 183 PRO A CA 1
ATOM 1430 C C . PRO A 1 183 ? -2.125 -1.934 9.414 1.00 66.62 183 PRO A C 1
ATOM 1432 O O . PRO A 1 183 ? -2.826 -2.920 9.656 1.00 66.62 183 PRO A O 1
ATOM 1435 N N . GLU A 1 184 ? -1.055 -2.022 8.633 1.00 66.62 184 GLU A N 1
ATOM 1436 C CA . GLU A 1 184 ? -0.646 -3.267 8.026 1.00 66.62 184 GLU A CA 1
ATOM 1437 C C . GLU A 1 184 ? 0.199 -4.122 8.967 1.00 66.62 184 GLU A C 1
ATOM 1439 O O . GLU A 1 184 ? 0.034 -5.343 8.988 1.00 66.62 184 GLU A O 1
ATOM 1444 N N . LYS A 1 185 ? 1.010 -3.494 9.813 1.00 74.88 185 LYS A N 1
ATOM 1445 C CA . LYS A 1 185 ? 1.683 -4.180 10.916 1.00 74.88 185 LYS A CA 1
ATOM 1446 C C . LYS A 1 185 ? 0.677 -4.915 11.817 1.00 74.88 185 LYS A C 1
ATOM 1448 O O . LYS A 1 185 ? 0.831 -6.113 12.039 1.00 74.88 185 LYS A O 1
ATOM 1453 N N . ASN A 1 186 ? -0.415 -4.247 12.203 1.00 77.50 186 ASN A N 1
ATOM 1454 C CA . ASN A 1 186 ? -1.446 -4.822 13.079 1.00 77.50 186 ASN A CA 1
ATOM 1455 C C . ASN A 1 186 ? -2.133 -6.050 12.462 1.00 77.50 186 ASN A C 1
ATOM 1457 O O . ASN A 1 186 ? -2.353 -7.047 13.138 1.00 77.50 186 ASN A O 1
ATOM 1461 N N . LYS A 1 187 ? -2.436 -6.015 11.157 1.00 81.62 187 LYS A N 1
ATOM 1462 C CA . LYS A 1 187 ? -3.032 -7.168 10.457 1.00 81.62 187 LYS A CA 1
ATOM 1463 C C . LYS A 1 187 ? -2.089 -8.372 10.408 1.00 81.62 187 LYS A C 1
ATOM 1465 O O . LYS A 1 187 ? -2.556 -9.504 10.448 1.00 81.62 187 LYS A O 1
ATOM 1470 N N . ILE A 1 188 ? -0.781 -8.137 10.271 1.00 80.06 188 ILE A N 1
ATOM 1471 C CA . ILE A 1 188 ? 0.222 -9.211 10.263 1.00 80.06 188 ILE A CA 1
ATOM 1472 C C . ILE A 1 188 ? 0.303 -9.842 11.650 1.00 80.06 188 ILE A C 1
ATOM 1474 O O . ILE A 1 188 ? 0.274 -11.063 11.754 1.00 80.06 188 ILE A O 1
ATOM 1478 N N . GLU A 1 189 ? 0.344 -9.019 12.695 1.00 85.38 189 GLU A N 1
ATOM 1479 C CA . GLU A 1 189 ? 0.369 -9.475 14.085 1.00 85.38 189 GLU A CA 1
ATOM 1480 C C . GLU A 1 189 ? -0.908 -10.245 14.465 1.00 85.38 189 GLU A C 1
ATOM 1482 O O . GLU A 1 189 ? -0.857 -11.308 15.080 1.00 85.38 189 GLU A O 1
ATOM 1487 N N . GLU A 1 190 ? -2.074 -9.788 14.011 1.00 89.00 190 GLU A N 1
ATOM 1488 C CA . GLU A 1 190 ? -3.324 -10.520 14.208 1.00 89.00 190 GLU A CA 1
ATOM 1489 C C . GLU A 1 190 ? -3.323 -11.864 13.453 1.00 89.00 190 GLU A C 1
ATOM 1491 O O . GLU A 1 190 ? -3.776 -12.889 13.973 1.00 89.00 190 GLU A O 1
ATOM 1496 N N . GLU A 1 191 ? -2.792 -11.903 12.227 1.00 88.81 191 GLU A N 1
ATOM 1497 C CA . GLU A 1 191 ? -2.683 -13.136 11.444 1.00 88.81 191 GLU A CA 1
ATOM 1498 C C . GLU A 1 191 ? -1.698 -14.136 12.072 1.00 88.81 191 GLU A C 1
ATOM 1500 O O . GLU A 1 191 ? -1.987 -15.341 12.100 1.00 88.81 191 GLU A O 1
ATOM 1505 N N . THR A 1 192 ? -0.570 -13.673 12.622 1.00 89.44 192 THR A N 1
ATOM 1506 C CA . THR A 1 192 ? 0.398 -14.532 13.322 1.00 89.44 192 THR A CA 1
ATOM 1507 C C . THR A 1 192 ? -0.204 -15.108 14.597 1.00 89.44 192 THR A C 1
ATOM 1509 O O . THR A 1 192 ? -0.189 -16.333 14.759 1.00 89.44 192 THR A O 1
ATOM 1512 N N . VAL A 1 193 ? -0.845 -14.282 15.429 1.00 93.25 193 VAL A N 1
ATOM 1513 C CA . VAL A 1 193 ? -1.545 -14.721 16.650 1.00 93.25 193 VAL A CA 1
ATOM 1514 C C . VAL A 1 193 ? -2.642 -15.736 16.315 1.00 93.25 193 VAL A C 1
ATOM 1516 O O . VAL A 1 193 ? -2.744 -16.796 16.942 1.00 93.25 193 VAL A O 1
ATOM 1519 N N . ASN A 1 194 ? -3.432 -15.489 15.268 1.00 92.44 194 ASN A N 1
ATOM 1520 C CA . ASN A 1 194 ? -4.462 -16.426 14.816 1.00 92.44 194 ASN A CA 1
ATOM 1521 C C . ASN A 1 194 ? -3.875 -17.753 14.316 1.00 92.44 194 ASN A C 1
ATOM 1523 O O . ASN A 1 194 ? -4.450 -18.825 14.555 1.00 92.44 194 ASN A O 1
ATOM 1527 N N . ARG A 1 195 ? -2.731 -17.718 13.626 1.00 90.31 195 ARG A N 1
ATOM 1528 C CA . ARG A 1 195 ? -2.034 -18.924 13.167 1.00 90.31 195 ARG A CA 1
ATOM 1529 C C . ARG A 1 195 ? -1.501 -19.735 14.345 1.00 90.31 195 ARG A C 1
ATOM 1531 O O . ARG A 1 195 ? -1.632 -20.959 14.331 1.00 90.31 195 ARG A O 1
ATOM 1538 N N . GLU A 1 196 ? -0.945 -19.083 15.357 1.00 92.69 196 GLU A N 1
ATOM 1539 C CA . GLU A 1 196 ? -0.485 -19.736 16.585 1.00 92.69 196 GLU A CA 1
ATOM 1540 C C . GLU A 1 196 ? -1.640 -20.341 17.377 1.00 92.69 196 GLU A C 1
ATOM 1542 O O . GLU A 1 196 ? -1.570 -21.510 17.759 1.00 92.69 196 GLU A O 1
ATOM 1547 N N . ARG A 1 197 ? -2.753 -19.616 17.525 1.00 92.19 197 ARG A N 1
ATOM 1548 C CA . ARG A 1 197 ? -3.968 -20.138 18.165 1.00 92.19 197 ARG A CA 1
ATOM 1549 C C . ARG A 1 197 ? -4.488 -21.387 17.453 1.00 92.19 197 ARG A C 1
ATOM 1551 O O . ARG A 1 197 ? -4.816 -22.376 18.104 1.00 92.19 197 ARG A O 1
ATOM 1558 N N . LYS A 1 198 ? -4.512 -21.388 16.115 1.00 92.25 198 LYS A N 1
ATOM 1559 C CA . LYS A 1 198 ? -4.889 -22.574 15.325 1.00 92.25 198 LYS A CA 1
ATOM 1560 C C . LYS A 1 198 ? -3.922 -23.740 15.530 1.00 92.25 198 LYS A C 1
ATOM 1562 O O . LYS A 1 198 ? -4.386 -24.872 15.634 1.00 92.25 198 LYS A O 1
ATOM 1567 N N . LYS A 1 199 ? -2.609 -23.490 15.603 1.00 92.94 199 LYS A N 1
ATOM 1568 C CA . LYS A 1 199 ? -1.612 -24.536 15.896 1.00 92.94 199 LYS A CA 1
ATOM 1569 C C . LYS A 1 199 ? -1.849 -25.157 17.275 1.00 92.94 199 LYS A C 1
ATOM 1571 O O . LYS A 1 199 ? -1.970 -26.377 17.347 1.00 92.94 199 LYS A O 1
ATOM 1576 N N . LYS A 1 200 ? -2.024 -24.332 18.315 1.00 93.44 200 LYS A N 1
ATOM 1577 C CA . LYS A 1 200 ? -2.304 -24.785 19.690 1.00 93.44 200 LYS A CA 1
ATOM 1578 C C . LYS A 1 200 ? -3.574 -25.638 19.765 1.00 93.44 200 LYS A C 1
ATOM 1580 O O . LYS A 1 200 ? -3.544 -26.733 20.306 1.00 93.44 200 LYS A O 1
ATOM 1585 N N . LEU A 1 201 ? -4.660 -25.204 19.120 1.00 93.75 201 LEU A N 1
ATOM 1586 C CA . LEU A 1 201 ? -5.912 -25.977 19.069 1.00 93.75 201 LEU A CA 1
ATOM 1587 C C . LEU A 1 201 ? -5.756 -27.334 18.365 1.00 93.75 201 LEU A C 1
ATOM 1589 O O . LEU A 1 201 ? -6.409 -28.312 18.730 1.00 93.75 201 LEU A O 1
ATOM 1593 N N . VAL A 1 202 ? -4.932 -27.409 17.317 1.00 94.31 202 VAL A N 1
ATOM 1594 C CA . VAL A 1 202 ? -4.654 -28.677 16.626 1.00 94.31 202 VAL A CA 1
ATOM 1595 C C . VAL A 1 202 ? -3.839 -29.611 17.518 1.00 94.31 202 VAL A C 1
ATOM 1597 O O . VAL A 1 202 ? -4.109 -30.810 17.537 1.00 94.31 202 VAL A O 1
ATOM 1600 N N . GLU A 1 203 ? -2.869 -29.076 18.250 1.00 95.56 203 GLU A N 1
ATOM 1601 C CA . GLU A 1 203 ? -2.029 -29.825 19.184 1.00 95.56 203 GLU A CA 1
ATOM 1602 C C . GLU A 1 203 ? -2.835 -30.363 20.371 1.00 95.56 203 GLU A C 1
ATOM 1604 O O . GLU A 1 203 ? -2.808 -31.563 20.638 1.00 95.56 203 GLU A O 1
ATOM 1609 N N . GLU A 1 204 ? -3.681 -29.530 20.974 1.00 95.06 204 GLU A N 1
ATOM 1610 C CA . GLU A 1 204 ? -4.605 -29.921 22.043 1.00 95.06 204 GLU A CA 1
ATOM 1611 C C . GLU A 1 204 ? -5.555 -31.047 21.595 1.00 95.06 204 GLU A C 1
ATOM 1613 O O . GLU A 1 204 ? -5.768 -32.034 22.303 1.00 95.06 204 GLU A O 1
ATOM 1618 N N . ARG A 1 205 ? -6.083 -30.964 20.363 1.00 93.56 205 ARG A N 1
ATOM 1619 C CA . ARG A 1 205 ? -6.924 -32.025 19.783 1.00 93.56 205 ARG A CA 1
ATOM 1620 C C . ARG A 1 205 ? -6.180 -33.344 19.591 1.00 93.56 205 ARG A C 1
ATOM 1622 O O . ARG A 1 205 ? -6.822 -34.390 19.682 1.00 93.56 205 ARG A O 1
ATOM 1629 N N . LYS A 1 206 ? -4.880 -33.318 19.281 1.00 94.25 206 LYS A N 1
ATOM 1630 C CA . LYS A 1 206 ? -4.064 -34.541 19.190 1.00 94.25 206 LYS A CA 1
ATOM 1631 C C . LYS A 1 206 ? -3.879 -35.147 20.575 1.00 94.25 206 LYS A C 1
ATOM 1633 O O . LYS A 1 206 ? -4.235 -36.302 20.773 1.00 94.25 206 LYS A O 1
ATOM 1638 N N . LEU A 1 207 ? -3.477 -34.327 21.543 1.00 94.62 207 LEU A N 1
ATOM 1639 C CA . LEU A 1 207 ? -3.213 -34.764 22.911 1.00 94.62 207 LEU A CA 1
ATOM 1640 C C . LEU A 1 207 ? -4.462 -35.380 23.565 1.00 94.62 207 LEU A C 1
ATOM 1642 O O . LEU A 1 207 ? -4.395 -36.452 24.161 1.00 94.62 207 LEU A O 1
ATOM 1646 N N . ARG A 1 208 ? -5.643 -34.783 23.349 1.00 92.50 208 ARG A N 1
ATOM 1647 C CA . ARG A 1 208 ? -6.924 -35.339 23.820 1.00 92.50 208 ARG A CA 1
ATOM 1648 C C . ARG A 1 208 ? -7.265 -36.692 23.187 1.00 92.50 208 ARG A C 1
ATOM 1650 O O . ARG A 1 208 ? -7.829 -37.553 23.862 1.00 92.50 208 ARG A O 1
ATOM 1657 N N . LYS A 1 209 ? -6.953 -36.891 21.902 1.00 92.94 209 LYS A N 1
ATOM 1658 C CA . LYS A 1 209 ? -7.156 -38.185 21.227 1.00 92.94 209 LYS A CA 1
ATOM 1659 C C . LYS A 1 209 ? -6.226 -39.254 21.792 1.00 92.94 209 LYS A C 1
ATOM 1661 O O . LYS A 1 209 ? -6.687 -40.368 22.032 1.00 92.94 209 LYS A O 1
ATOM 1666 N N . ASP A 1 210 ? -4.971 -38.904 22.049 1.00 93.00 210 ASP A N 1
ATOM 1667 C CA . ASP A 1 210 ? -3.980 -39.826 22.608 1.00 93.00 210 ASP A CA 1
ATOM 1668 C C . ASP A 1 210 ? -4.364 -40.256 24.034 1.00 93.00 210 ASP A C 1
ATOM 1670 O O . ASP A 1 210 ? -4.322 -41.443 24.362 1.00 93.00 210 ASP A O 1
ATOM 1674 N N . LEU A 1 211 ? -4.861 -39.320 24.849 1.00 94.44 211 LEU A N 1
ATOM 1675 C CA . LEU A 1 211 ? -5.323 -39.579 26.219 1.00 94.44 211 LEU A CA 1
ATOM 1676 C C . LEU A 1 211 ? -6.563 -40.494 26.248 1.00 94.44 211 LEU A C 1
ATOM 1678 O O . LEU A 1 211 ? -6.632 -41.447 27.026 1.00 94.44 211 LEU A O 1
ATOM 1682 N N . LEU A 1 212 ? -7.520 -40.275 25.337 1.00 92.50 212 LEU A N 1
ATOM 1683 C CA . LEU A 1 212 ? -8.669 -41.172 25.153 1.00 92.50 212 LEU A CA 1
ATOM 1684 C C . LEU A 1 212 ? -8.239 -42.587 24.735 1.00 92.50 212 LEU A C 1
ATOM 1686 O O . LEU A 1 212 ? -8.824 -43.571 25.195 1.00 92.50 212 LEU A O 1
ATOM 1690 N N . LEU A 1 213 ? -7.215 -42.700 23.885 1.00 92.50 213 LEU A N 1
ATOM 1691 C CA . LEU A 1 213 ? -6.677 -43.987 23.450 1.00 92.50 213 LEU A CA 1
ATOM 1692 C C . LEU A 1 213 ? -6.027 -44.749 24.616 1.00 92.50 213 LEU A C 1
ATOM 1694 O O . LEU A 1 213 ? -6.205 -45.964 24.730 1.00 92.50 213 LEU A O 1
ATOM 1698 N N . LEU A 1 214 ? -5.315 -44.039 25.496 1.00 91.00 214 LEU A N 1
ATOM 1699 C CA . LEU A 1 214 ? -4.681 -44.611 26.683 1.00 91.00 214 LEU A CA 1
ATOM 1700 C C . LEU A 1 214 ? -5.723 -45.150 27.674 1.00 91.00 214 LEU A C 1
ATOM 1702 O O . LEU A 1 214 ? -5.641 -46.308 28.082 1.00 91.00 214 LEU A O 1
ATOM 1706 N N . ASN A 1 215 ? -6.763 -44.365 27.971 1.00 86.94 215 ASN A N 1
ATOM 1707 C CA . ASN A 1 215 ? -7.852 -44.789 28.857 1.00 86.94 215 ASN A CA 1
ATOM 1708 C C . ASN A 1 215 ? -8.617 -46.004 28.315 1.00 86.94 215 ASN A C 1
ATOM 1710 O O . ASN A 1 215 ? -9.003 -46.889 29.079 1.00 86.94 215 ASN A O 1
ATOM 1714 N N . LYS A 1 216 ? -8.796 -46.098 26.991 1.00 88.94 216 LYS A N 1
ATOM 1715 C CA . LYS A 1 216 ? -9.405 -47.280 26.366 1.00 88.94 216 LYS A CA 1
ATOM 1716 C C . LYS A 1 216 ? -8.542 -48.536 26.546 1.00 88.94 216 LYS A C 1
ATOM 1718 O O . LYS A 1 216 ? -9.088 -49.613 26.767 1.00 88.94 216 LYS A O 1
ATOM 1723 N N . ARG A 1 217 ? -7.210 -48.409 26.481 1.00 84.88 217 ARG A N 1
ATOM 1724 C CA . ARG A 1 217 ? -6.276 -49.526 26.720 1.00 84.88 217 ARG A CA 1
ATOM 1725 C C . ARG A 1 217 ? -6.260 -49.981 28.178 1.00 84.88 217 ARG A C 1
ATOM 1727 O O . ARG A 1 217 ? -6.129 -51.176 28.414 1.00 84.88 217 ARG A O 1
ATOM 1734 N N . LEU A 1 218 ? -6.394 -49.057 29.130 1.00 83.62 218 LEU A N 1
ATOM 1735 C CA . LEU A 1 218 ? -6.446 -49.391 30.556 1.00 83.62 218 LEU A CA 1
ATOM 1736 C C . LEU A 1 218 ? -7.724 -50.163 30.904 1.00 83.62 218 LEU A C 1
ATOM 1738 O O . LEU A 1 218 ? -7.629 -51.216 31.522 1.00 83.62 218 LEU A O 1
ATOM 1742 N N . LYS A 1 219 ? -8.891 -49.728 30.406 1.00 79.00 219 LYS A N 1
ATOM 1743 C CA . LYS A 1 219 ? -10.156 -50.463 30.602 1.00 79.00 219 LYS A CA 1
ATOM 1744 C C . LYS A 1 219 ? -10.162 -51.853 29.960 1.00 79.00 219 LYS A C 1
ATOM 1746 O O . LYS A 1 219 ? -10.712 -52.778 30.526 1.00 79.00 219 LYS A O 1
ATOM 1751 N N . ALA A 1 220 ? -9.509 -52.028 28.810 1.00 75.94 220 ALA A N 1
ATOM 1752 C CA . ALA A 1 220 ? -9.400 -53.347 28.181 1.00 75.94 220 ALA A CA 1
ATOM 1753 C C . ALA A 1 220 ? -8.466 -54.316 28.937 1.00 75.94 220 ALA A C 1
ATOM 1755 O O . ALA A 1 220 ? -8.517 -55.518 28.695 1.00 75.94 220 ALA A O 1
ATOM 1756 N N . LYS A 1 221 ? -7.591 -53.812 29.823 1.00 72.38 221 LYS A N 1
ATOM 1757 C CA . LYS A 1 221 ? -6.717 -54.642 30.668 1.00 72.38 221 LYS A CA 1
ATOM 1758 C C . LYS A 1 221 ? -7.379 -55.075 31.977 1.00 72.38 221 LYS A C 1
ATOM 1760 O O . LYS A 1 221 ? -6.959 -56.080 32.535 1.00 72.38 221 LYS A O 1
ATOM 1765 N N . THR A 1 222 ? -8.388 -54.350 32.458 1.00 62.97 222 THR A N 1
ATOM 1766 C CA . THR A 1 222 ? -9.069 -54.651 33.729 1.00 62.97 222 THR A CA 1
ATOM 1767 C C . THR A 1 222 ? -10.088 -55.789 33.634 1.00 62.97 222 THR A C 1
ATOM 1769 O O . THR A 1 222 ? -10.585 -56.228 34.661 1.00 62.97 222 THR A O 1
ATOM 1772 N N . ASP A 1 223 ? -10.352 -56.315 32.435 1.00 58.06 223 ASP A N 1
ATOM 1773 C CA . ASP A 1 223 ? -11.349 -57.373 32.223 1.00 58.06 223 ASP A CA 1
ATOM 1774 C C . ASP A 1 223 ? -10.760 -58.807 32.267 1.00 58.06 223 ASP A C 1
ATOM 1776 O O . ASP A 1 223 ? -11.487 -59.758 31.990 1.00 58.06 223 ASP A O 1
ATOM 1780 N N . TYR A 1 224 ? -9.465 -58.997 32.592 1.00 57.72 224 TYR A N 1
ATOM 1781 C CA . TYR A 1 224 ? -8.819 -60.330 32.566 1.00 57.72 224 TYR A CA 1
ATOM 1782 C C . TYR A 1 224 ? -8.219 -60.853 33.888 1.00 57.72 224 TYR A C 1
ATOM 1784 O O . TYR A 1 224 ? -7.936 -62.039 33.972 1.00 57.72 224 TYR A O 1
ATOM 1792 N N . GLU A 1 225 ? -8.076 -60.072 34.954 1.00 46.97 225 GLU A N 1
ATOM 1793 C CA . GLU A 1 225 ? -7.590 -60.615 36.238 1.00 46.97 225 GLU A CA 1
ATOM 1794 C C . GLU A 1 225 ? -8.441 -60.042 37.368 1.00 46.97 225 GLU A C 1
ATOM 1796 O O . GLU A 1 225 ? -8.358 -58.862 37.709 1.00 46.97 225 GLU A O 1
ATOM 1801 N N . GLY A 1 226 ? -9.311 -60.887 37.920 1.00 52.22 226 GLY A N 1
ATOM 1802 C CA . GLY A 1 226 ? -9.949 -60.604 39.191 1.00 52.22 226 GLY A CA 1
ATOM 1803 C C . GLY A 1 226 ? -8.932 -60.780 40.309 1.00 52.22 226 GLY A C 1
ATOM 1804 O O . GLY A 1 226 ? -8.407 -61.873 40.463 1.00 52.22 226 GLY A O 1
ATOM 1805 N N . SER A 1 227 ? -8.683 -59.726 41.086 1.00 46.38 227 SER A N 1
ATOM 1806 C CA . SER A 1 227 ? -8.491 -59.773 42.543 1.00 46.38 227 SER A CA 1
ATOM 1807 C C . SER A 1 227 ? -7.940 -58.438 43.056 1.00 46.38 227 SER A C 1
ATOM 1809 O O . SER A 1 227 ? -6.801 -58.088 42.776 1.00 46.38 227 SER A O 1
ATOM 1811 N N . SER A 1 228 ? -8.773 -57.761 43.853 1.00 56.97 228 SER A N 1
ATOM 1812 C CA . SER A 1 228 ? -8.434 -57.100 45.125 1.00 56.97 228 SER A CA 1
ATOM 1813 C C . SER A 1 228 ? -7.245 -56.125 45.158 1.00 56.97 228 SER A C 1
ATOM 1815 O O . SER A 1 228 ? -6.095 -56.532 45.230 1.00 56.97 228 SER A O 1
ATOM 1817 N N . GLU A 1 229 ? -7.521 -54.822 45.204 1.00 47.56 229 GLU A N 1
ATOM 1818 C CA . GLU A 1 229 ? -7.607 -54.011 46.436 1.00 47.56 229 GLU A CA 1
ATOM 1819 C C . GLU A 1 229 ? -7.714 -52.531 46.042 1.00 47.56 229 GLU A C 1
ATOM 1821 O O . GLU A 1 229 ? -7.048 -52.051 45.124 1.00 47.56 229 GLU A O 1
ATOM 1826 N N . GLU A 1 230 ? -8.631 -51.826 46.699 1.00 57.53 230 GLU A N 1
ATOM 1827 C CA . GLU A 1 230 ? -8.933 -50.427 46.433 1.00 57.53 230 GLU A CA 1
ATOM 1828 C C . GLU A 1 230 ? -7.783 -49.521 46.876 1.00 57.53 230 GLU A C 1
ATOM 1830 O O . GLU A 1 230 ? -7.429 -49.463 48.052 1.00 57.53 230 GLU A O 1
ATOM 1835 N N . SER A 1 231 ? -7.237 -48.757 45.934 1.00 48.31 231 SER A N 1
ATOM 1836 C CA . SER A 1 231 ? -6.490 -47.546 46.251 1.00 48.31 231 SER A CA 1
ATOM 1837 C C . SER A 1 231 ? -7.139 -46.379 45.517 1.00 48.31 231 SER A C 1
ATOM 1839 O O . SER A 1 231 ? -6.946 -46.205 44.309 1.00 48.31 231 SER A O 1
ATOM 1841 N N . GLU A 1 232 ? -7.931 -45.599 46.251 1.00 53.59 232 GLU A N 1
ATOM 1842 C CA . GLU A 1 232 ? -8.379 -44.270 45.844 1.00 53.59 232 GLU A CA 1
ATOM 1843 C C . GLU A 1 232 ? -7.144 -43.386 45.644 1.00 53.59 232 GLU A C 1
ATOM 1845 O O . GLU A 1 232 ? -6.540 -42.878 46.586 1.00 53.59 232 GLU A O 1
ATOM 1850 N N . ILE A 1 233 ? -6.723 -43.238 44.388 1.00 50.97 233 ILE A N 1
ATOM 1851 C CA . ILE A 1 233 ? -5.715 -42.251 44.016 1.00 50.97 233 ILE A CA 1
ATOM 1852 C C . ILE A 1 233 ? -6.451 -40.924 43.884 1.00 50.97 233 ILE A C 1
ATOM 1854 O O . ILE A 1 233 ? -7.050 -40.616 42.851 1.00 50.97 233 ILE A O 1
ATOM 1858 N N . GLU A 1 234 ? -6.412 -40.157 44.968 1.00 48.31 234 GLU A N 1
ATOM 1859 C CA . GLU A 1 234 ? -6.797 -38.755 45.010 1.00 48.31 234 GLU A CA 1
ATOM 1860 C C . GLU A 1 234 ? -5.883 -37.982 44.046 1.00 48.31 234 GLU A C 1
ATOM 1862 O O . GLU A 1 234 ? -4.725 -37.671 44.332 1.00 48.31 234 GLU A O 1
ATOM 1867 N N . VAL A 1 235 ? -6.382 -37.735 42.831 1.00 45.88 235 VAL A N 1
ATOM 1868 C CA . VAL A 1 235 ? -5.710 -36.870 41.862 1.00 45.88 235 VAL A CA 1
ATOM 1869 C C . VAL A 1 235 ? -5.876 -35.445 42.369 1.00 45.88 235 VAL A C 1
ATOM 1871 O O . VAL A 1 235 ? -6.842 -34.757 42.040 1.00 45.88 235 VAL A O 1
ATOM 1874 N N . VAL A 1 236 ? -4.930 -35.020 43.205 1.00 36.84 236 VAL A N 1
ATOM 1875 C CA . VAL A 1 236 ? -4.728 -33.619 43.555 1.00 36.84 236 VAL A CA 1
ATOM 1876 C C . VAL A 1 236 ? -4.520 -32.875 42.242 1.00 36.84 236 VAL A C 1
ATOM 1878 O O . VAL A 1 236 ? -3.472 -32.974 41.600 1.00 36.84 236 VAL A O 1
ATOM 1881 N N . TYR A 1 237 ? -5.556 -32.153 41.820 1.00 43.94 237 TYR A N 1
ATOM 1882 C CA . TYR A 1 237 ? -5.429 -31.101 40.832 1.00 43.94 237 TYR A CA 1
ATOM 1883 C C . TYR A 1 237 ? -4.525 -30.046 41.456 1.00 43.94 237 TYR A C 1
ATOM 1885 O O . TYR A 1 237 ? -4.982 -29.136 42.140 1.00 43.94 237 TYR A O 1
ATOM 1893 N N . ALA A 1 238 ? -3.218 -30.191 41.242 1.00 40.62 238 ALA A N 1
ATOM 1894 C CA . ALA A 1 238 ? -2.342 -29.048 41.289 1.00 40.62 238 ALA A CA 1
ATOM 1895 C C . ALA A 1 238 ? -2.879 -28.100 40.216 1.00 40.62 238 ALA A C 1
ATOM 1897 O O . ALA A 1 238 ? -2.690 -28.323 39.016 1.00 40.62 238 ALA A O 1
ATOM 1898 N N . GLU A 1 239 ? -3.602 -27.073 40.660 1.00 44.47 239 GLU A N 1
ATOM 1899 C CA . GLU A 1 239 ? -3.675 -25.791 39.982 1.00 44.47 239 GLU A CA 1
ATOM 1900 C C . GLU A 1 239 ? -2.233 -25.311 39.840 1.00 44.47 239 GLU A C 1
ATOM 1902 O O . GLU A 1 239 ? -1.741 -24.490 40.601 1.00 44.47 239 GLU A O 1
ATOM 1907 N N . SER A 1 240 ? -1.516 -25.893 38.880 1.00 44.97 240 SER A N 1
ATOM 1908 C CA . SER A 1 240 ? -0.371 -25.244 38.297 1.00 44.97 240 SER A CA 1
ATOM 1909 C C . SER A 1 240 ? -0.997 -24.114 37.502 1.00 44.97 240 SER A C 1
ATOM 1911 O O . SER A 1 240 ? -1.385 -24.256 36.338 1.00 44.97 240 SER A O 1
ATOM 1913 N N . ASP A 1 241 ? -1.180 -23.00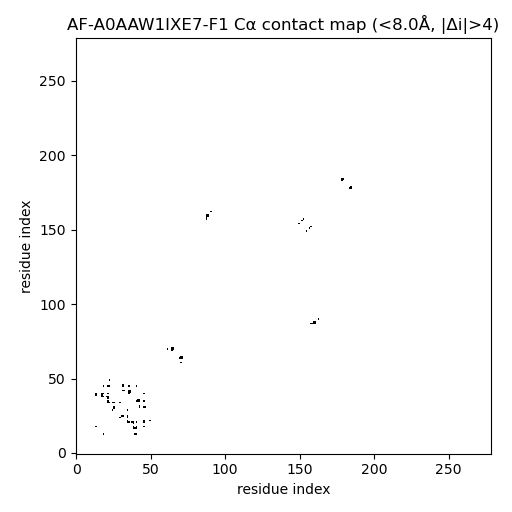1 38.202 1.00 46.22 241 ASP A N 1
ATOM 1914 C CA . ASP A 1 241 ? -0.843 -21.689 37.704 1.00 46.22 241 ASP A CA 1
ATOM 1915 C C . ASP A 1 241 ? 0.461 -21.817 36.916 1.00 46.22 241 ASP A C 1
ATOM 1917 O O . ASP A 1 241 ? 1.571 -21.563 37.381 1.00 46.22 241 ASP A O 1
ATOM 1921 N N . GLY A 1 242 ? 0.308 -22.268 35.671 1.00 45.78 242 GLY A N 1
ATOM 1922 C CA . GLY A 1 242 ? 1.279 -22.125 34.616 1.00 45.78 242 GLY A CA 1
ATOM 1923 C C . GLY A 1 242 ? 1.416 -20.635 34.402 1.00 45.78 242 GLY A C 1
ATOM 1924 O O . GLY A 1 242 ? 0.865 -20.084 33.448 1.00 45.78 242 GLY A O 1
ATOM 1925 N N . SER A 1 243 ? 2.111 -19.994 35.347 1.00 42.72 243 SER A N 1
ATOM 1926 C CA . SER A 1 243 ? 2.829 -18.763 35.176 1.00 42.72 243 SER A CA 1
ATOM 1927 C C . SER A 1 243 ? 3.523 -18.967 33.856 1.00 42.72 243 SER A C 1
ATOM 1929 O O . SER A 1 243 ? 4.387 -19.825 33.664 1.00 42.72 243 SER A O 1
ATOM 1931 N N . LEU A 1 244 ? 2.954 -18.281 32.879 1.00 45.22 244 LEU A N 1
ATOM 1932 C CA . LEU A 1 244 ? 3.506 -18.143 31.569 1.00 45.22 244 LEU A CA 1
ATOM 1933 C C . LEU A 1 244 ? 4.876 -17.562 31.880 1.00 45.22 244 LEU A C 1
ATOM 1935 O O . LEU A 1 244 ? 4.981 -16.376 32.197 1.00 45.22 244 LEU A O 1
ATOM 1939 N N . SER A 1 245 ? 5.906 -18.413 31.900 1.00 43.09 245 SER A N 1
ATOM 1940 C CA . SER A 1 245 ? 7.271 -17.955 31.799 1.00 43.09 245 SER A CA 1
ATOM 1941 C C . SER A 1 245 ? 7.329 -17.370 30.403 1.00 43.09 245 SER A C 1
ATOM 1943 O O . SER A 1 245 ? 7.620 -18.004 29.391 1.00 43.09 245 SER A O 1
ATOM 1945 N N . PHE A 1 246 ? 6.894 -16.117 30.354 1.00 41.38 246 PHE A N 1
ATOM 1946 C CA . PHE A 1 246 ? 7.376 -15.123 29.452 1.00 41.38 246 PHE A CA 1
ATOM 1947 C C . PHE A 1 246 ? 8.886 -15.252 29.586 1.00 41.38 246 PHE A C 1
ATOM 1949 O O . PHE A 1 246 ? 9.504 -14.696 30.493 1.00 41.38 246 PHE A O 1
ATOM 1956 N N . CYS A 1 247 ? 9.476 -16.098 28.740 1.00 38.34 247 CYS A N 1
ATOM 1957 C CA . CYS A 1 247 ? 10.828 -15.892 28.295 1.00 38.34 247 CYS A CA 1
ATOM 1958 C C . CYS A 1 247 ? 10.770 -14.498 27.699 1.00 38.34 247 CYS A C 1
ATOM 1960 O O . CYS A 1 247 ? 10.405 -14.309 26.541 1.00 38.34 247 CYS A O 1
ATOM 1962 N N . GLN A 1 248 ? 11.012 -13.526 28.574 1.00 40.34 248 GLN A N 1
ATOM 1963 C CA . GLN A 1 248 ? 11.471 -12.217 28.227 1.00 40.34 248 GLN A CA 1
ATOM 1964 C C . GLN A 1 248 ? 12.737 -12.526 27.454 1.00 40.34 248 GLN A C 1
ATOM 1966 O O . GLN A 1 248 ? 13.799 -12.794 28.012 1.00 40.34 248 GLN A O 1
ATOM 1971 N N . GLU A 1 249 ? 12.559 -12.649 26.146 1.00 40.34 249 GLU A N 1
ATOM 1972 C CA . GLU A 1 249 ? 13.615 -12.456 25.196 1.00 40.34 249 GLU A CA 1
ATOM 1973 C C . GLU A 1 249 ? 14.079 -11.043 25.510 1.00 40.34 249 GLU A C 1
ATOM 1975 O O . GLU A 1 249 ? 13.481 -10.046 25.112 1.00 40.34 249 GLU A O 1
ATOM 1980 N N . SER A 1 250 ? 15.076 -10.967 26.386 1.00 37.56 250 SER A N 1
ATOM 1981 C CA . SER A 1 250 ? 15.933 -9.820 26.504 1.00 37.56 250 SER A CA 1
ATOM 1982 C C . SER A 1 250 ? 16.610 -9.722 25.147 1.00 37.56 250 SER A C 1
ATOM 1984 O O . SER A 1 250 ? 17.727 -10.199 24.950 1.00 37.56 250 SER A O 1
ATOM 1986 N N . THR A 1 251 ? 15.907 -9.122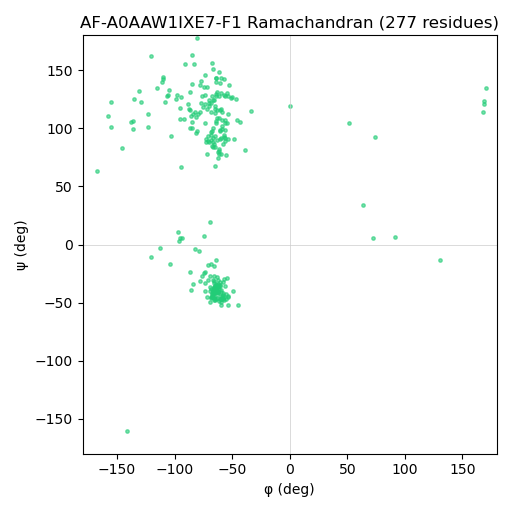 24.190 1.00 41.81 251 THR A N 1
ATOM 1987 C CA . THR A 1 251 ? 16.536 -8.253 23.218 1.00 41.81 251 THR A CA 1
ATOM 1988 C C . THR A 1 251 ? 17.205 -7.178 24.055 1.00 41.81 251 THR A C 1
ATOM 1990 O O . THR A 1 251 ? 16.619 -6.149 24.385 1.00 41.81 251 THR A O 1
ATOM 1993 N N . SER A 1 252 ? 18.430 -7.474 24.483 1.00 45.12 252 SER A N 1
ATOM 1994 C CA . SER A 1 252 ? 19.417 -6.479 24.853 1.00 45.12 252 SER A CA 1
ATOM 1995 C C . SER A 1 252 ? 19.766 -5.703 23.582 1.00 45.12 252 SER A C 1
ATOM 1997 O O . SER A 1 252 ? 20.856 -5.831 23.033 1.00 45.12 252 SER A O 1
ATOM 1999 N N . GLU A 1 253 ? 18.801 -4.940 23.082 1.00 49.91 253 GLU A N 1
ATOM 2000 C CA . GLU A 1 253 ? 19.026 -3.789 22.224 1.00 49.91 253 GLU A CA 1
ATOM 2001 C C . GLU A 1 253 ? 19.060 -2.578 23.146 1.00 49.91 253 GLU A C 1
ATOM 2003 O O . GLU A 1 253 ? 18.134 -1.791 23.212 1.00 49.91 253 GLU A O 1
ATOM 2008 N N . ASP A 1 254 ? 20.096 -2.562 23.974 1.00 45.62 254 ASP A N 1
ATOM 2009 C CA . ASP A 1 254 ? 20.744 -1.371 24.501 1.00 45.62 254 ASP A CA 1
ATOM 2010 C C . ASP A 1 254 ? 22.052 -1.870 25.118 1.00 45.62 254 ASP A C 1
ATOM 2012 O O . ASP A 1 254 ? 22.317 -1.794 26.317 1.00 45.62 254 ASP A O 1
ATOM 2016 N N . ALA A 1 255 ? 22.915 -2.414 24.253 1.00 47.94 255 ALA A N 1
ATOM 2017 C CA . ALA A 1 255 ? 24.326 -2.147 24.444 1.00 47.94 255 ALA A CA 1
ATOM 2018 C C . ALA A 1 255 ? 24.484 -0.651 24.177 1.00 47.94 255 ALA A C 1
ATOM 2020 O O . ALA A 1 255 ? 24.779 -0.226 23.059 1.00 47.94 255 ALA A O 1
ATOM 2021 N N . THR A 1 256 ? 24.227 0.151 25.212 1.00 43.28 256 THR A N 1
ATOM 2022 C CA . THR A 1 256 ? 24.803 1.477 25.334 1.00 43.28 256 THR A CA 1
ATOM 2023 C C . THR A 1 256 ? 26.268 1.286 25.006 1.00 43.28 256 THR A C 1
ATOM 2025 O O . THR A 1 256 ? 27.002 0.637 25.752 1.00 43.28 256 THR A O 1
ATOM 2028 N N . SER A 1 257 ? 26.653 1.762 23.827 1.00 55.06 257 SER A N 1
ATOM 2029 C CA . SER A 1 257 ? 28.032 1.916 23.418 1.00 55.06 257 SER A CA 1
ATOM 2030 C C . SER A 1 257 ? 28.714 2.739 24.506 1.00 55.06 257 SER A C 1
ATOM 2032 O O . SER A 1 257 ? 28.701 3.968 24.461 1.00 55.06 257 SER A O 1
ATOM 2034 N N . SER A 1 258 ? 29.285 2.081 25.516 1.00 50.12 258 SER A N 1
ATOM 2035 C CA . SER A 1 258 ? 30.393 2.652 26.262 1.00 50.12 258 SER A CA 1
ATOM 2036 C C . SER A 1 258 ? 31.429 2.961 25.195 1.00 50.12 258 SER A C 1
ATOM 2038 O O . SER A 1 258 ? 31.932 2.033 24.569 1.00 50.12 258 SER A O 1
ATOM 2040 N N . GLY A 1 259 ? 31.600 4.251 24.898 1.00 55.44 259 GLY A N 1
ATOM 2041 C CA . GLY A 1 259 ? 32.354 4.772 23.764 1.00 55.44 259 GLY A CA 1
ATOM 2042 C C . GLY A 1 259 ? 33.819 4.373 23.812 1.00 55.44 259 GLY A C 1
ATOM 2043 O O . GLY A 1 259 ? 34.676 5.164 24.187 1.00 55.44 259 GLY A O 1
ATOM 2044 N N . THR A 1 260 ? 34.102 3.136 23.435 1.00 68.12 260 THR A N 1
ATOM 2045 C CA . THR A 1 260 ? 35.431 2.687 23.070 1.00 68.12 260 THR A CA 1
ATOM 2046 C C . THR A 1 260 ? 35.603 3.050 21.605 1.00 68.12 260 THR A C 1
ATOM 2048 O O . THR A 1 260 ? 35.043 2.396 20.725 1.00 68.12 260 THR A O 1
ATOM 2051 N N . GLU A 1 261 ? 36.308 4.149 21.347 1.00 79.06 261 GLU A N 1
ATOM 2052 C CA . GLU A 1 261 ? 36.804 4.464 20.010 1.00 79.06 261 GLU A CA 1
ATOM 2053 C C . GLU A 1 261 ? 37.733 3.325 19.571 1.00 79.06 261 GLU A C 1
ATOM 2055 O O . GLU A 1 261 ? 38.751 3.070 20.210 1.00 79.06 261 GLU A O 1
ATOM 2060 N N . PHE A 1 262 ? 37.359 2.609 18.511 1.00 83.38 262 PHE A N 1
ATOM 2061 C CA . PHE A 1 262 ? 38.228 1.604 17.905 1.00 83.38 262 PHE A CA 1
ATOM 2062 C C . PHE A 1 262 ? 39.302 2.313 17.086 1.00 83.38 262 PHE A C 1
ATOM 2064 O O . PHE A 1 262 ? 38.986 3.150 16.233 1.00 83.38 262 PHE A O 1
ATOM 2071 N N . LEU A 1 263 ? 40.566 1.974 17.322 1.00 87.12 263 LEU A N 1
ATOM 2072 C CA . LEU A 1 263 ? 41.676 2.489 16.532 1.00 87.12 263 LEU A CA 1
ATOM 2073 C C . LEU A 1 263 ? 41.965 1.552 15.357 1.00 87.12 263 LEU A C 1
ATOM 2075 O O . LEU A 1 263 ? 41.664 0.356 15.366 1.00 87.12 263 LEU A O 1
ATOM 2079 N N . ILE A 1 264 ? 42.570 2.112 14.310 1.00 80.38 264 ILE A N 1
ATOM 2080 C CA . ILE A 1 264 ? 43.044 1.334 13.163 1.00 80.38 264 ILE A CA 1
ATOM 2081 C C . ILE A 1 264 ? 44.104 0.343 13.671 1.00 80.38 264 ILE A C 1
ATOM 2083 O O . ILE A 1 264 ? 45.203 0.751 14.038 1.00 80.38 264 ILE A O 1
ATOM 2087 N N . GLY A 1 265 ? 43.759 -0.948 13.694 1.00 86.38 265 GLY A N 1
ATOM 2088 C CA . GLY A 1 265 ? 44.607 -2.030 14.212 1.00 86.38 265 GLY A CA 1
ATOM 2089 C C . GLY A 1 265 ? 43.907 -2.970 15.198 1.00 86.38 265 GLY A C 1
ATOM 2090 O O . GLY A 1 265 ? 44.422 -4.058 15.455 1.00 86.38 265 GLY A O 1
ATOM 2091 N N . ASP A 1 266 ? 42.727 -2.599 15.699 1.00 90.50 266 ASP A N 1
ATOM 2092 C CA . ASP A 1 266 ? 41.974 -3.435 16.634 1.00 90.50 266 ASP A CA 1
ATOM 2093 C C . ASP A 1 266 ? 41.315 -4.635 15.933 1.00 90.50 266 ASP A C 1
ATOM 2095 O O . ASP A 1 266 ? 40.713 -4.520 14.861 1.00 90.50 266 ASP A O 1
ATOM 2099 N N . LEU A 1 267 ? 41.415 -5.813 16.554 1.00 85.00 267 LEU A N 1
ATOM 2100 C CA . LEU A 1 267 ? 40.820 -7.052 16.054 1.00 85.00 267 LEU A CA 1
ATOM 2101 C C . LEU A 1 267 ? 39.500 -7.337 16.774 1.00 85.00 267 LEU A C 1
ATOM 2103 O O . LEU A 1 267 ? 39.459 -7.450 17.998 1.00 85.00 267 LEU A O 1
ATOM 2107 N N . VAL A 1 268 ? 38.427 -7.523 16.001 1.00 86.31 268 VAL A N 1
ATOM 2108 C CA . VAL A 1 268 ? 37.100 -7.882 16.519 1.00 86.31 268 VAL A CA 1
ATOM 2109 C C . VAL A 1 268 ? 36.798 -9.344 16.201 1.00 86.31 268 VAL A C 1
ATOM 2111 O O . VAL A 1 268 ? 36.871 -9.773 15.049 1.00 86.31 268 VAL A O 1
ATOM 2114 N N . LEU A 1 269 ? 36.425 -10.118 17.222 1.00 86.50 269 LEU A N 1
ATOM 2115 C CA . LEU A 1 269 ? 36.012 -11.509 17.053 1.00 86.50 269 LEU A CA 1
ATOM 2116 C C . LEU A 1 269 ? 34.509 -11.577 16.743 1.00 86.50 269 LEU A C 1
ATOM 2118 O O . LEU A 1 269 ? 33.679 -11.242 17.587 1.00 86.50 269 LEU A O 1
ATOM 2122 N N . VAL A 1 270 ? 34.148 -12.049 15.549 1.00 84.38 270 VAL A N 1
ATOM 2123 C CA . VAL A 1 270 ? 32.746 -12.216 15.134 1.00 84.38 270 VAL A CA 1
ATOM 2124 C C . VAL A 1 270 ? 32.394 -13.701 15.093 1.00 84.38 270 VAL A C 1
ATOM 2126 O O . VAL A 1 270 ? 33.026 -14.485 14.386 1.00 84.38 270 VAL A O 1
ATOM 2129 N N . LYS A 1 271 ? 31.366 -14.105 15.847 1.00 86.94 271 LYS A N 1
ATOM 2130 C CA . LYS A 1 271 ? 30.856 -15.482 15.854 1.00 86.94 271 LYS A CA 1
ATOM 2131 C C . LYS A 1 271 ? 29.674 -15.612 14.897 1.00 86.94 271 LYS A C 1
ATOM 2133 O O . LYS A 1 271 ? 28.620 -15.030 15.131 1.00 86.94 271 LYS A O 1
ATOM 2138 N N . PHE A 1 272 ? 29.817 -16.433 13.860 1.00 79.00 272 PHE A N 1
ATOM 2139 C CA . PHE A 1 272 ? 28.720 -16.753 12.946 1.00 79.00 272 PHE A CA 1
ATOM 2140 C C . PHE A 1 272 ? 27.892 -17.929 13.473 1.00 79.00 272 PHE A C 1
ATOM 2142 O O . PHE A 1 272 ? 28.431 -18.975 13.842 1.00 79.00 272 PHE A O 1
ATOM 2149 N N . SER A 1 273 ? 26.568 -17.778 13.495 1.00 78.19 273 SER A N 1
ATOM 2150 C CA . SER A 1 273 ? 25.643 -18.872 13.785 1.00 78.19 273 SER A CA 1
ATOM 2151 C C . SER A 1 273 ? 25.497 -19.768 12.549 1.00 78.19 273 SER A C 1
ATOM 2153 O O . SER A 1 273 ? 24.985 -19.358 11.508 1.00 78.19 273 SER A O 1
ATOM 2155 N N . THR A 1 274 ? 25.959 -21.017 12.634 1.00 81.75 274 THR A N 1
ATOM 2156 C CA . THR A 1 274 ? 25.754 -22.003 11.566 1.00 81.75 274 THR A CA 1
ATOM 2157 C C . THR A 1 274 ? 24.390 -22.677 11.720 1.00 81.75 274 THR A C 1
ATOM 2159 O O . THR A 1 274 ? 23.943 -23.007 12.821 1.00 81.75 274 THR A O 1
ATOM 2162 N N . LYS A 1 275 ? 23.686 -22.866 10.600 1.00 73.56 275 LYS A N 1
ATOM 2163 C CA . LYS A 1 275 ? 22.385 -23.547 10.581 1.00 73.56 275 LYS A CA 1
ATOM 2164 C C . LYS A 1 275 ? 22.594 -25.049 10.777 1.00 73.56 275 LYS A C 1
ATOM 2166 O O . LYS A 1 275 ? 23.372 -25.664 10.052 1.00 73.56 275 LYS A O 1
ATOM 2171 N N . LYS A 1 276 ? 21.870 -25.645 11.729 1.00 71.38 276 LYS A N 1
ATOM 2172 C CA . LYS A 1 276 ? 21.853 -27.100 11.938 1.00 71.38 276 LYS A CA 1
ATOM 2173 C C . LYS A 1 276 ? 21.229 -27.779 10.718 1.00 71.38 276 LYS A C 1
ATOM 2175 O O . LYS A 1 276 ? 20.071 -27.527 10.395 1.00 71.38 276 LYS A O 1
ATOM 2180 N N . THR A 1 277 ? 21.994 -28.630 10.046 1.00 64.06 277 THR A N 1
ATOM 2181 C CA . THR A 1 277 ? 21.502 -29.510 8.983 1.00 64.06 277 THR A CA 1
ATOM 2182 C C . THR A 1 277 ? 20.934 -30.764 9.643 1.00 64.06 277 THR A C 1
ATOM 2184 O O . THR A 1 277 ? 21.667 -31.531 10.262 1.00 64.06 277 THR A O 1
ATOM 2187 N N . THR A 1 278 ? 19.621 -30.960 9.565 1.00 64.31 278 THR A N 1
ATOM 2188 C CA . THR A 1 278 ? 18.978 -32.242 9.884 1.00 64.31 278 THR A CA 1
ATOM 2189 C C . THR A 1 278 ? 19.338 -33.252 8.797 1.00 64.31 278 THR A C 1
ATOM 2191 O O . THR A 1 278 ? 19.046 -32.999 7.628 1.00 64.31 278 THR A O 1
ATOM 2194 N N . LYS A 1 279 ? 20.010 -34.339 9.190 1.00 55.78 279 LYS A N 1
ATOM 2195 C CA . LYS A 1 279 ? 20.182 -35.548 8.375 1.00 55.78 279 LYS A CA 1
ATOM 2196 C C . LYS A 1 279 ? 18.897 -36.364 8.351 1.00 55.78 279 LYS A C 1
ATOM 2198 O O . LYS A 1 279 ? 18.189 -36.340 9.382 1.00 55.78 279 LYS A O 1
#

Solvent-accessible surface area (backbone atoms only — not comparable to full-atom values): 19342 Å² total; per-residue (Å²): 135,86,80,87,78,78,82,87,66,94,65,83,78,70,55,71,66,36,54,54,54,29,52,52,40,35,76,72,71,41,53,64,66,58,29,18,63,76,47,64,42,58,47,70,61,53,52,51,50,50,56,52,50,54,54,48,54,58,50,52,53,51,48,54,34,37,76,72,63,59,38,78,78,63,83,78,76,61,56,78,74,76,48,56,75,48,63,48,68,64,66,76,80,80,74,74,82,76,87,75,90,83,87,87,88,83,90,79,92,78,92,72,86,82,80,75,81,72,87,72,80,84,75,79,84,84,84,73,92,74,80,87,77,91,77,94,73,94,70,83,85,70,85,71,76,68,72,78,88,77,50,69,58,78,81,54,64,78,80,69,66,77,84,80,74,82,71,83,73,79,68,77,88,76,76,93,74,74,95,82,44,74,76,55,53,53,54,51,54,51,50,50,52,52,53,49,52,52,50,52,54,53,51,52,54,48,54,54,51,53,53,53,53,51,55,54,54,54,60,68,58,63,79,77,65,92,75,91,81,94,74,89,76,80,78,76,76,72,79,70,75,72,70,75,76,71,75,72,75,74,74,74,83,69,74,72,74,74,85,70,81,82,58,98,84,71,85,80,88,80,87,80,88,76,81,84,79,86,128

Foldseek 3Di:
DDDPDDDDDPDDAQDPVLLVQLLVVVVVVDDLVRSCVVSVHDSVVSVVVNVVVVVVVVVVVQVVCVVVVCPPPDPPPDDPVNCVVVVLVDDPPPPPPPPDDDDDDDDDDDDDDPPPPPPDPDPDPDDDPDDDDDDDDDDDDDPPPPPPPDDPCNVPNDNHDDDDDDPPPCDPDDDDDDPPDDVVVVVVVVVVVVVVVVVVVVVVVVVVVVVVVVVVVVVVVVPPDDDDDDDDPPPPPPPPPVPPPPPPPPPPPPPPCPDDDDDDPDDDDDDDDDDDDDD

Sequence (279 aa):
MVRNYKRKRIEPAPSENNYANAIQAVAGGMGLRKAAAVYGVKHNTLFYRIKTAESKVAAEEREGFRKTGIWPLNKLIFSDNDYDCAFVTDQSEVTELQTEKRTPPDNIENQTPNIRLATMSNETPSTSKGMLLDTPTNSPSVNCIAPPHVTPEDIRPLPKAPIRKQSVLKRKAIRSRVLTESPEKNKIEEETVNRERKKKLVEERKLRKDLLLLNKRLKAKTDYEGSSEESEIEVVYAESDGSLSFCQESTSEDATSSGTEFLIGDLVLVKFSTKKTTK

Secondary structure (DSSP, 8-state):
---------SSPPPPHHHHHHHHHHHHTT--HHHHHHHTT--HHHHHHHHHHHHHHHHHHHHHHHHHTT--S--TTSS-GGGGHHHHTT----------------------------------------PPP-------------PPP---HHHHS---PPPPPP--------PPP--TTSHHHHHHHHHHHHHHHHHHHHHHHHHHHHHHHHHHHHHHHHTTS------------------------------------PPPTT--------PPP---

Organism: Popillia japonica (NCBI:txid7064)

Mean predicted aligned error: 22.17 Å

Radius of gyration: 38.94 Å; Cα contacts (8 Å, |Δi|>4): 55; chains: 1; bounding box: 67×115×109 Å